Protein AF-I0YYK6-F1 (afdb_monomer_lite)

Organism: Coccomyxa subellipsoidea (strain C-169) (NCBI:txid574566)

Foldseek 3Di:
DFAEDDDDDPDDPDDDDDDDDDDDDDDDDDDDDDDDDDDDDDDDDDDDDDDDDDDDDDDDPDDDDDDPPCPPPPDDDDDDAFAWPQVVVCVVPPDNDGPPDPPTAHDPRRLVSYAHALLQQDQFPDLSSFDQFLVVVCVVCVSCVVNSPPQHRRSDPCPPFRHNVVSGDDDGHDVVVNLVSLVVVVVVVVPDPDPDYHYDHAQRSVCSNQVGDGDDVPDDDDDDD

Secondary structure (DSSP, 8-state):
-EE----------------------------------------------------------PPPPPP------------PPPPBHHHHHHHHSSS------SSPPBPHHHHHT----GGG-----SGGGPPPPHHHHHHHTGGGTTTTTTS-SS-S--SSS-BTTTTB---PPPHHHHHHHHHHHHHHHHT-S-S-EE----HHHHHHHTTSPPPPTT-------

Sequence (225 aa):
MGGAFCVAEDDFKISYSQSYTRNETQPEQQERSPSKDDPSEMFFPEESRSGADEAGPSRQLQSAPARNSLTPELVLHIIRHGESEFNAATNAGHDFKDPQIFNPKLTSKGRRQVAVRHELTEHLVTTGDIGLPISYLAEKFDQLREAMSGIPERWWFAPECNDSLSQRFNKIEPKRNLQERVASFRRWVQAQQEQVIVAYGHSSMIRELSGGKRLKNCEILTLHL

Radius of gyration: 29.79 Å; chains: 1; bounding box: 71×78×74 Å

InterPro domains:
  IPR029033 Histidine phosphatase superfamily [SSF53254] (75-210)

pLDDT: mean 70.9, std 27.01, range [23.28, 97.38]

Structure (mmCIF, N/CA/C/O backbone):
data_AF-I0YYK6-F1
#
_entry.id   AF-I0YYK6-F1
#
loop_
_atom_site.group_PDB
_atom_site.id
_atom_site.type_symbol
_atom_site.label_atom_id
_atom_site.label_alt_id
_atom_site.label_comp_id
_atom_site.label_asym_id
_atom_site.label_entity_id
_atom_site.label_seq_id
_atom_site.pdbx_PDB_ins_code
_atom_site.Cartn_x
_atom_site.Cartn_y
_atom_site.Cartn_z
_atom_site.occupancy
_atom_site.B_iso_or_equiv
_atom_site.auth_seq_id
_atom_site.auth_comp_id
_atom_site.auth_asym_id
_atom_site.auth_atom_id
_atom_site.pdbx_PDB_model_num
ATOM 1 N N . MET A 1 1 ? -15.544 4.162 6.483 1.00 28.17 1 MET A N 1
ATOM 2 C CA . MET A 1 1 ? -14.451 4.790 5.719 1.00 28.17 1 MET A CA 1
ATOM 3 C C . MET A 1 1 ? -13.251 3.889 5.887 1.00 28.17 1 MET A C 1
ATOM 5 O O . MET A 1 1 ? -12.816 3.708 7.018 1.00 28.17 1 MET A O 1
ATOM 9 N N . GLY A 1 2 ? -12.852 3.209 4.819 1.00 28.48 2 GLY A N 1
ATOM 10 C CA . GLY A 1 2 ? -11.736 2.274 4.838 1.00 28.48 2 GLY A CA 1
ATOM 11 C C . GLY A 1 2 ? -10.455 2.929 4.338 1.00 28.48 2 GLY A C 1
ATOM 12 O O . GLY A 1 2 ? -10.503 3.668 3.355 1.00 28.48 2 GLY A O 1
ATOM 13 N N . GLY A 1 3 ? -9.342 2.703 5.033 1.00 27.03 3 GLY A N 1
ATOM 14 C CA . GLY A 1 3 ? -8.011 3.161 4.631 1.00 27.03 3 GLY A CA 1
ATOM 15 C C . GLY A 1 3 ? -7.134 1.960 4.296 1.00 27.03 3 GLY A C 1
ATOM 16 O O . GLY A 1 3 ? -7.078 1.013 5.077 1.00 27.03 3 GLY A O 1
ATOM 17 N N . ALA A 1 4 ? -6.478 1.975 3.139 1.00 27.67 4 ALA A N 1
ATOM 18 C CA . ALA A 1 4 ? -5.443 1.004 2.782 1.00 27.67 4 ALA A CA 1
ATOM 19 C C . ALA A 1 4 ? -4.077 1.496 3.289 1.00 27.67 4 ALA A C 1
ATOM 21 O O . ALA A 1 4 ? -3.775 2.667 3.147 1.00 27.67 4 ALA A O 1
ATOM 22 N N . PHE A 1 5 ? -3.224 0.652 3.864 1.00 26.80 5 PHE A N 1
ATOM 23 C CA . PHE A 1 5 ? -1.868 1.058 4.263 1.00 26.80 5 PHE A CA 1
ATOM 24 C C . PHE A 1 5 ? -0.851 0.581 3.218 1.00 26.80 5 PHE A C 1
ATOM 26 O O . PHE A 1 5 ? -0.830 -0.603 2.888 1.00 26.80 5 PHE A O 1
ATOM 33 N N . CYS A 1 6 ? 0.016 1.477 2.737 1.00 26.72 6 CYS A N 1
ATOM 34 C CA . CYS A 1 6 ? 1.277 1.116 2.086 1.00 26.72 6 CYS A CA 1
ATOM 35 C C . CYS A 1 6 ? 2.420 1.529 3.015 1.00 26.72 6 CYS A C 1
ATOM 37 O O . CYS A 1 6 ? 2.560 2.703 3.348 1.00 26.72 6 CYS A O 1
ATOM 39 N N . VAL A 1 7 ? 3.209 0.548 3.452 1.00 25.91 7 VAL A N 1
ATOM 40 C CA . VAL A 1 7 ? 4.421 0.758 4.245 1.00 25.91 7 VAL A CA 1
ATOM 41 C C . VAL A 1 7 ? 5.591 0.859 3.272 1.00 25.91 7 VAL A C 1
ATOM 43 O O . VAL A 1 7 ? 5.924 -0.123 2.614 1.00 25.91 7 VAL A O 1
ATOM 46 N N . ALA A 1 8 ? 6.214 2.031 3.198 1.00 24.11 8 ALA A N 1
ATOM 47 C CA . ALA A 1 8 ? 7.592 2.172 2.751 1.00 24.11 8 ALA A CA 1
ATOM 48 C C . ALA A 1 8 ? 8.409 2.503 4.003 1.00 24.11 8 ALA A C 1
ATOM 50 O O . ALA A 1 8 ? 8.079 3.461 4.699 1.00 24.11 8 ALA A O 1
ATOM 51 N N . GLU A 1 9 ? 9.413 1.691 4.326 1.00 37.78 9 GLU A N 1
ATOM 52 C CA . GLU A 1 9 ? 10.391 2.048 5.352 1.00 37.78 9 GLU A CA 1
ATOM 53 C C . GLU A 1 9 ? 11.753 2.304 4.713 1.00 37.78 9 GLU A C 1
ATOM 55 O O . GLU A 1 9 ? 12.267 1.498 3.932 1.00 37.78 9 GLU A O 1
ATOM 60 N N . ASP A 1 10 ? 12.303 3.451 5.100 1.00 33.25 10 ASP A N 1
ATOM 61 C CA . ASP A 1 10 ? 13.686 3.869 4.965 1.00 33.25 10 ASP A CA 1
ATOM 62 C C . ASP A 1 10 ? 14.554 3.047 5.928 1.00 33.25 10 ASP A C 1
ATOM 64 O O . ASP A 1 10 ? 14.540 3.330 7.117 1.00 33.25 10 ASP A O 1
ATOM 68 N N . ASP A 1 11 ? 15.278 2.028 5.448 1.00 31.08 11 ASP A N 1
ATOM 69 C CA . ASP A 1 11 ? 16.541 1.574 6.077 1.00 31.08 11 ASP A CA 1
ATOM 70 C C . ASP A 1 11 ? 17.306 0.509 5.260 1.00 31.08 11 ASP A C 1
ATOM 72 O O . ASP A 1 11 ? 17.981 -0.373 5.793 1.00 31.08 11 ASP A O 1
ATOM 76 N N . PHE A 1 12 ? 17.286 0.603 3.927 1.00 29.03 12 PHE A N 1
ATOM 77 C CA . PHE A 1 12 ? 18.242 -0.132 3.092 1.00 29.03 12 PHE A CA 1
ATOM 78 C C . PHE A 1 12 ? 19.265 0.830 2.487 1.00 29.03 12 PHE A C 1
ATOM 80 O O . PHE A 1 12 ? 19.039 1.461 1.455 1.00 29.03 12 PHE A O 1
ATOM 87 N N . LYS A 1 13 ? 20.437 0.923 3.130 1.00 23.28 13 LYS A N 1
ATOM 88 C CA . LYS A 1 13 ? 21.632 1.522 2.524 1.00 23.28 13 LYS A CA 1
ATOM 89 C C . LYS A 1 13 ? 22.064 0.655 1.341 1.00 23.28 13 LYS A C 1
ATOM 91 O O . LYS A 1 13 ? 22.754 -0.345 1.517 1.00 23.28 13 LYS A O 1
ATOM 96 N N . ILE A 1 14 ? 21.661 1.040 0.135 1.00 26.27 14 ILE A N 1
ATOM 97 C CA . ILE A 1 14 ? 22.205 0.477 -1.101 1.00 26.27 14 ILE A CA 1
ATOM 98 C C . ILE A 1 14 ? 23.561 1.150 -1.337 1.00 26.27 14 ILE A C 1
ATOM 100 O O . ILE A 1 14 ? 23.631 2.328 -1.685 1.00 26.27 14 ILE A O 1
ATOM 104 N N . SER A 1 15 ? 24.654 0.418 -1.119 1.00 24.64 15 SER A N 1
ATOM 105 C CA . SER A 1 15 ? 25.987 0.853 -1.536 1.00 24.64 15 SER A CA 1
ATOM 106 C C . SER A 1 15 ? 26.136 0.665 -3.041 1.00 24.64 15 SER A C 1
ATOM 108 O O . SER A 1 15 ? 26.000 -0.442 -3.557 1.00 24.64 15 SER A O 1
ATOM 110 N N . TYR A 1 16 ? 26.422 1.762 -3.732 1.00 24.48 16 TYR A N 1
ATOM 111 C CA . TYR A 1 16 ? 26.643 1.807 -5.168 1.00 24.48 16 TYR A CA 1
ATOM 112 C C . TYR A 1 16 ? 28.077 1.377 -5.501 1.00 24.48 16 TYR A C 1
ATOM 114 O O . TYR A 1 16 ? 29.024 2.029 -5.064 1.00 24.48 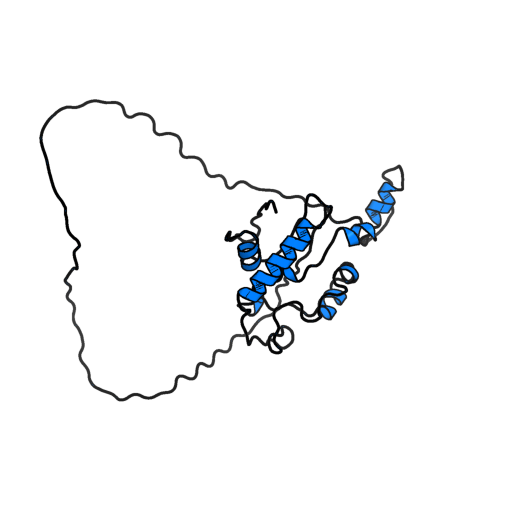16 TYR A O 1
ATOM 122 N N . SER A 1 17 ? 28.260 0.328 -6.302 1.00 27.55 17 SER A N 1
ATOM 123 C CA . SER A 1 17 ? 29.515 0.092 -7.021 1.00 27.55 17 SER A CA 1
ATOM 124 C C . SER A 1 17 ? 29.217 0.002 -8.516 1.00 27.55 17 SER A C 1
ATOM 126 O O . SER A 1 17 ? 28.797 -1.021 -9.047 1.00 27.55 17 SER A O 1
ATOM 128 N N . GLN A 1 18 ? 29.403 1.119 -9.217 1.00 27.98 18 GLN A N 1
ATOM 129 C CA . GLN A 1 18 ? 29.505 1.101 -10.670 1.00 27.98 18 GLN A CA 1
ATOM 130 C C . GLN A 1 18 ? 30.923 0.662 -11.047 1.00 27.98 18 GLN A C 1
ATOM 132 O O . GLN A 1 18 ? 31.877 1.406 -10.835 1.00 27.98 18 GLN A O 1
ATOM 137 N N . SER A 1 19 ? 31.069 -0.513 -11.652 1.00 26.86 19 SER A N 1
ATOM 138 C CA . SER A 1 19 ? 32.211 -0.824 -12.513 1.00 26.86 19 SER A CA 1
ATOM 139 C C . SER A 1 19 ? 31.730 -0.808 -13.961 1.00 26.86 19 SER A C 1
ATOM 141 O O . SER A 1 19 ? 31.243 -1.798 -14.499 1.00 26.86 19 SER A O 1
ATOM 143 N N . TYR A 1 20 ? 31.835 0.359 -14.595 1.00 24.77 20 TYR A N 1
ATOM 144 C CA . TYR A 1 20 ? 31.674 0.483 -16.038 1.00 24.77 20 TYR A CA 1
ATOM 145 C C . TYR A 1 20 ? 33.022 0.144 -16.684 1.00 24.77 20 TYR A C 1
ATOM 147 O O . TYR A 1 20 ? 33.955 0.946 -16.644 1.00 24.77 20 TYR A O 1
ATOM 155 N N . THR A 1 21 ? 33.164 -1.058 -17.241 1.00 29.14 21 THR A N 1
ATOM 156 C CA . THR A 1 21 ? 34.338 -1.413 -18.045 1.00 29.14 21 THR A CA 1
ATOM 157 C C . THR A 1 21 ? 34.229 -0.732 -19.406 1.00 29.14 21 THR A C 1
ATOM 159 O O . THR A 1 21 ? 33.477 -1.138 -20.290 1.00 29.14 21 THR A O 1
ATOM 162 N N . ARG A 1 22 ? 34.978 0.362 -19.566 1.00 27.25 22 ARG A N 1
ATOM 163 C CA . ARG A 1 22 ? 35.197 1.026 -20.851 1.00 27.25 22 ARG A CA 1
ATOM 164 C C . ARG A 1 22 ? 36.259 0.228 -21.607 1.00 27.25 22 ARG A C 1
ATOM 166 O O . ARG A 1 22 ? 37.421 0.256 -21.221 1.00 27.25 22 ARG A O 1
ATOM 173 N N . ASN A 1 23 ? 35.859 -0.489 -22.655 1.00 29.17 23 ASN A N 1
ATOM 174 C CA . ASN A 1 23 ? 36.813 -1.092 -23.584 1.00 29.17 23 ASN A CA 1
ATOM 175 C C . ASN A 1 23 ? 37.594 0.019 -24.296 1.00 29.17 23 ASN A C 1
ATOM 177 O O . ASN A 1 23 ? 37.011 0.893 -24.943 1.00 29.17 23 ASN A O 1
ATOM 181 N N . GLU A 1 24 ? 38.912 -0.025 -24.137 1.00 30.70 24 GLU A N 1
ATOM 182 C CA . GLU A 1 24 ? 39.884 0.770 -24.872 1.00 30.70 24 GLU A CA 1
ATOM 183 C C . GLU A 1 24 ? 39.970 0.286 -26.321 1.00 30.70 24 GLU A C 1
ATOM 185 O O . GLU A 1 24 ? 40.096 -0.906 -26.596 1.00 30.70 24 GLU A O 1
ATOM 190 N N . THR A 1 25 ? 39.921 1.222 -27.263 1.00 30.05 25 THR A N 1
ATOM 191 C CA . THR A 1 25 ? 40.640 1.135 -28.541 1.00 30.05 25 THR A CA 1
ATOM 192 C C . THR A 1 25 ? 40.687 2.542 -29.138 1.00 30.05 25 THR A C 1
ATOM 194 O O . THR A 1 25 ? 39.699 3.045 -29.666 1.00 30.05 25 THR A O 1
ATOM 197 N N . GLN A 1 26 ? 41.833 3.210 -28.984 1.00 28.44 26 GLN A N 1
ATOM 198 C CA . GLN A 1 26 ? 42.243 4.322 -29.848 1.00 28.44 26 GLN A CA 1
ATOM 199 C C . GLN A 1 26 ? 42.854 3.755 -31.143 1.00 28.44 26 GLN A C 1
ATOM 201 O O . GLN A 1 26 ? 43.297 2.604 -31.166 1.00 28.44 26 GLN A O 1
ATOM 206 N N . PRO A 1 27 ? 42.929 4.573 -32.202 1.00 31.94 27 PRO A N 1
ATOM 207 C CA . PRO A 1 27 ? 44.245 5.130 -32.493 1.00 31.94 27 PRO A CA 1
ATOM 208 C C . PRO A 1 27 ? 44.249 6.658 -32.607 1.00 31.94 27 PRO A C 1
ATOM 210 O O . PRO A 1 27 ? 43.252 7.298 -32.937 1.00 31.94 27 PRO A O 1
ATOM 213 N N . GLU A 1 28 ? 45.419 7.202 -32.282 1.00 29.80 28 GLU A N 1
ATOM 214 C CA . GLU A 1 28 ? 45.849 8.591 -32.410 1.00 29.80 28 GLU A CA 1
ATOM 215 C C . GLU A 1 28 ? 45.602 9.164 -33.811 1.00 29.80 28 GLU A C 1
ATOM 217 O O . GLU A 1 28 ? 45.831 8.477 -34.805 1.00 29.80 28 GLU A O 1
ATOM 222 N N . GLN A 1 29 ? 45.271 10.459 -33.884 1.00 29.20 29 GLN A N 1
ATOM 223 C CA . GLN A 1 29 ? 46.048 11.413 -34.683 1.00 29.20 29 GLN A CA 1
ATOM 224 C C . GLN A 1 29 ? 45.689 12.878 -34.361 1.00 29.20 29 GLN A C 1
ATOM 226 O O . GLN A 1 29 ? 44.599 13.361 -34.640 1.00 29.20 29 GLN A O 1
ATOM 231 N N . GLN A 1 30 ? 46.698 13.545 -33.796 1.00 28.89 30 GLN A N 1
ATOM 232 C CA . GLN A 1 30 ? 47.253 14.840 -34.199 1.00 28.89 30 GLN A CA 1
ATOM 233 C C . GLN A 1 30 ? 46.521 16.163 -33.877 1.00 28.89 30 GLN A C 1
ATOM 235 O O . GLN A 1 30 ? 45.451 16.500 -34.370 1.00 28.89 30 GLN A O 1
ATOM 240 N N . GLU A 1 31 ? 47.244 16.927 -33.059 1.00 30.73 31 GLU A N 1
ATOM 241 C CA . GLU A 1 31 ? 47.115 18.309 -32.599 1.00 30.73 31 GLU A CA 1
ATOM 242 C C . GLU A 1 31 ? 46.545 19.333 -33.600 1.00 30.73 31 GLU A C 1
ATOM 244 O O . GLU A 1 31 ? 47.010 19.435 -34.735 1.00 30.73 31 GLU A O 1
ATOM 249 N N . ARG A 1 32 ? 45.653 20.206 -33.103 1.00 27.23 32 ARG A N 1
ATOM 250 C CA . ARG A 1 32 ? 45.626 21.656 -33.392 1.00 27.23 32 ARG A CA 1
ATOM 251 C C . ARG A 1 32 ? 44.667 22.383 -32.439 1.00 27.23 32 ARG A C 1
ATOM 253 O O . ARG A 1 32 ? 43.491 22.052 -32.344 1.00 27.23 32 ARG A O 1
ATOM 260 N N . SER A 1 33 ? 45.195 23.379 -31.734 1.00 34.22 33 SER A N 1
ATOM 261 C CA . SER A 1 33 ? 44.480 24.313 -30.855 1.00 34.22 33 SER A CA 1
ATOM 262 C C . SER A 1 33 ? 43.478 25.187 -31.628 1.00 34.22 33 SER A C 1
ATOM 264 O O . SER A 1 33 ? 43.802 25.572 -32.752 1.00 34.22 33 SER A O 1
ATOM 266 N N . PRO A 1 34 ? 42.355 25.634 -31.028 1.00 30.33 34 PRO A N 1
ATOM 267 C CA . PRO A 1 34 ? 41.604 26.760 -31.571 1.00 30.33 34 PRO A CA 1
ATOM 268 C C . PRO A 1 34 ? 41.636 27.986 -30.648 1.00 30.33 34 PRO A C 1
ATOM 270 O O . PRO A 1 34 ? 41.286 27.930 -29.467 1.00 30.33 34 PRO A O 1
ATOM 273 N N . SER A 1 35 ? 42.055 29.110 -31.231 1.00 28.02 35 SER A N 1
ATOM 274 C CA . SER A 1 35 ? 41.762 30.459 -30.755 1.00 28.02 35 SER A CA 1
ATOM 275 C C . SER A 1 35 ? 40.335 30.869 -31.135 1.00 28.02 35 SER A C 1
ATOM 277 O O . SER A 1 35 ? 39.734 30.307 -32.046 1.00 28.02 35 SER A O 1
ATOM 279 N N . LYS A 1 36 ? 39.838 31.867 -30.402 1.00 31.36 36 LYS A N 1
ATOM 280 C CA . LYS A 1 36 ? 38.545 32.556 -30.513 1.00 31.36 36 LYS A CA 1
ATOM 281 C C . LYS A 1 36 ? 38.223 33.009 -31.944 1.00 31.36 36 LYS A C 1
ATOM 283 O O . LYS A 1 36 ? 39.135 33.469 -32.619 1.00 31.36 36 LYS A O 1
ATOM 288 N N . ASP A 1 37 ? 36.954 32.877 -32.344 1.00 28.17 37 ASP A N 1
ATOM 289 C CA . ASP A 1 37 ? 36.082 33.941 -32.883 1.00 28.17 37 ASP A CA 1
ATOM 290 C C . ASP A 1 37 ? 34.749 33.341 -33.410 1.00 28.17 37 ASP A C 1
ATOM 292 O O . ASP A 1 37 ? 34.734 32.327 -34.104 1.00 28.17 37 ASP A O 1
ATOM 296 N N . ASP A 1 38 ? 33.635 33.960 -33.006 1.00 30.50 38 ASP A N 1
ATOM 297 C CA . ASP A 1 38 ? 32.250 33.859 -33.533 1.00 30.50 38 ASP A CA 1
ATOM 298 C C . ASP A 1 38 ? 32.205 34.506 -34.948 1.00 30.50 38 ASP A C 1
ATOM 300 O O . ASP A 1 38 ? 33.012 35.427 -35.131 1.00 30.50 38 ASP A O 1
ATOM 304 N N . PRO A 1 39 ? 31.360 34.139 -35.961 1.00 39.22 39 PRO A N 1
ATOM 305 C CA . PRO A 1 39 ? 29.881 34.231 -35.923 1.00 39.22 39 PRO A CA 1
ATOM 306 C C . PRO A 1 39 ? 29.077 33.304 -36.892 1.00 39.22 39 PRO A C 1
ATOM 308 O O . PRO A 1 39 ? 29.635 32.482 -37.618 1.00 39.22 39 PRO A O 1
ATOM 311 N N . SER A 1 40 ? 27.753 33.545 -36.956 1.00 27.50 40 SER A N 1
ATOM 312 C CA . SER A 1 40 ? 26.689 33.110 -37.908 1.00 27.50 40 SER A CA 1
ATOM 313 C C . SER A 1 40 ? 25.725 32.035 -37.373 1.00 27.50 40 SER A C 1
ATOM 315 O O . SER A 1 40 ? 26.056 30.863 -37.244 1.00 27.50 40 SER A O 1
ATOM 317 N N . GLU A 1 41 ? 24.571 32.419 -36.815 1.00 31.19 41 GLU A N 1
ATOM 318 C CA . GLU A 1 41 ? 23.318 32.864 -37.470 1.00 31.19 41 GLU A CA 1
ATOM 319 C C . GLU A 1 41 ? 22.690 31.836 -38.428 1.00 31.19 41 GLU A C 1
ATOM 321 O O . GLU A 1 41 ? 23.164 31.620 -39.540 1.00 31.19 41 GLU A O 1
ATOM 326 N N . MET A 1 42 ? 21.529 31.294 -38.033 1.00 27.28 42 MET A N 1
ATOM 327 C CA . MET A 1 42 ? 20.483 30.921 -38.983 1.00 27.28 42 MET A CA 1
ATOM 328 C C . MET A 1 42 ? 19.131 31.508 -38.567 1.00 27.28 42 MET A C 1
ATOM 330 O O . MET A 1 42 ? 18.609 31.288 -37.476 1.00 27.28 42 MET A O 1
ATOM 334 N N . PHE A 1 43 ? 18.647 32.289 -39.519 1.00 26.28 43 PHE A N 1
ATOM 335 C CA . PHE A 1 43 ? 17.496 33.167 -39.615 1.00 26.28 43 PHE A CA 1
ATOM 336 C C . PHE A 1 43 ? 16.223 32.373 -39.970 1.00 26.28 43 PHE A C 1
ATOM 338 O O . PHE A 1 43 ? 16.301 31.400 -40.719 1.00 26.28 43 PHE A O 1
ATOM 345 N N . PHE A 1 44 ? 15.046 32.829 -39.530 1.00 28.25 44 PHE A N 1
ATOM 346 C CA . PHE A 1 44 ? 13.756 32.524 -40.173 1.00 28.25 44 PHE A CA 1
ATOM 347 C C . PHE A 1 44 ? 12.957 33.836 -40.331 1.00 28.25 44 PHE A C 1
ATOM 349 O O . PHE A 1 44 ? 13.053 34.691 -39.450 1.00 28.25 44 PHE A O 1
ATOM 356 N N . PRO A 1 45 ? 12.240 34.040 -41.455 1.00 34.00 45 PRO A N 1
ATOM 357 C CA . PRO A 1 45 ? 12.048 35.366 -42.046 1.00 34.00 45 PRO A CA 1
ATOM 358 C C . PRO A 1 45 ? 10.797 36.132 -41.586 1.00 34.00 45 PRO A C 1
ATOM 360 O O . PRO A 1 45 ? 9.816 35.554 -41.121 1.00 34.00 45 PRO A O 1
ATOM 363 N N . GLU A 1 46 ? 10.874 37.451 -41.795 1.00 31.45 46 GLU A N 1
ATOM 364 C CA . GLU A 1 46 ? 9.824 38.467 -41.668 1.00 31.45 46 GLU A CA 1
ATOM 365 C C . GLU A 1 46 ? 8.649 38.279 -42.642 1.00 31.45 46 GLU A C 1
ATOM 367 O O . GLU A 1 46 ? 8.839 37.901 -43.796 1.00 31.45 46 GLU A O 1
ATOM 372 N N . GLU A 1 47 ? 7.470 38.750 -42.225 1.00 31.48 47 GLU A N 1
ATOM 373 C CA . GLU A 1 47 ? 6.570 39.493 -43.110 1.00 31.48 47 GLU A CA 1
ATOM 374 C C . GLU A 1 47 ? 6.054 40.769 -42.422 1.00 31.48 47 GLU A C 1
ATOM 376 O O . GLU A 1 47 ? 6.055 40.921 -41.204 1.00 31.48 47 GLU A O 1
ATOM 381 N N . SER A 1 48 ? 5.675 41.714 -43.272 1.00 31.05 48 SER A N 1
ATOM 382 C CA . SER A 1 48 ? 5.927 43.152 -43.174 1.00 31.05 48 SER A CA 1
ATOM 383 C C . SER A 1 48 ? 4.665 44.033 -43.121 1.00 31.05 48 SER A C 1
ATOM 385 O O . SER A 1 48 ? 3.591 43.571 -43.497 1.00 31.05 48 SER A O 1
ATOM 387 N N . ARG A 1 49 ? 4.892 45.347 -42.894 1.00 30.33 49 ARG A N 1
ATOM 388 C CA . ARG A 1 49 ? 4.041 46.547 -43.174 1.00 30.33 49 ARG A CA 1
ATOM 389 C C . ARG A 1 49 ? 3.060 46.926 -42.051 1.00 30.33 49 ARG A C 1
ATOM 391 O O . ARG A 1 49 ? 2.462 46.059 -41.443 1.00 30.33 49 ARG A O 1
ATOM 398 N N . SER A 1 50 ? 2.810 48.192 -41.711 1.00 31.38 50 SER A N 1
ATOM 399 C CA . SER A 1 50 ? 3.090 49.514 -42.306 1.00 31.38 50 SER A CA 1
ATOM 400 C C . SER A 1 50 ? 2.936 50.591 -41.215 1.00 31.38 50 SER A C 1
ATOM 402 O O . SER A 1 50 ? 2.134 50.406 -40.303 1.00 31.38 50 SER A O 1
ATOM 404 N N . GLY A 1 51 ? 3.676 51.701 -41.307 1.00 29.08 51 GLY A N 1
ATOM 405 C CA . GLY A 1 51 ? 3.646 52.795 -40.324 1.00 29.08 51 GLY A CA 1
ATOM 406 C C . GLY A 1 51 ? 2.536 53.838 -40.501 1.00 29.08 51 GLY A C 1
ATOM 407 O O . GLY A 1 51 ? 1.755 53.747 -41.442 1.00 29.08 51 GLY A O 1
ATOM 408 N N . ALA A 1 52 ? 2.512 54.807 -39.575 1.00 30.02 52 ALA A N 1
ATOM 409 C CA . ALA A 1 52 ? 2.320 56.256 -39.767 1.00 30.02 52 ALA A CA 1
ATOM 410 C C . ALA A 1 52 ? 1.954 56.941 -38.425 1.00 30.02 52 ALA A C 1
ATOM 412 O O . ALA A 1 52 ? 1.039 56.504 -37.735 1.00 30.02 52 ALA A O 1
ATOM 413 N N . ASP A 1 53 ? 2.703 58.003 -38.114 1.00 30.70 53 ASP A N 1
ATOM 414 C CA . ASP A 1 53 ? 2.271 59.333 -37.652 1.00 30.70 53 ASP A CA 1
ATOM 415 C C . ASP A 1 53 ? 1.537 59.597 -36.308 1.00 30.70 53 ASP A C 1
ATOM 417 O O . ASP A 1 53 ? 0.421 59.159 -36.055 1.00 30.70 53 ASP A O 1
ATOM 421 N N . GLU A 1 54 ? 2.182 60.501 -35.545 1.00 34.38 54 GLU A N 1
ATOM 422 C CA . GLU A 1 54 ? 1.653 61.741 -34.925 1.00 34.38 54 GLU A CA 1
ATOM 423 C C . GLU A 1 54 ? 0.797 61.727 -33.622 1.00 34.38 54 GLU A C 1
ATOM 425 O O . GLU A 1 54 ? -0.306 61.201 -33.545 1.00 34.38 54 GLU A O 1
ATOM 430 N N . ALA A 1 55 ? 1.306 62.506 -32.647 1.00 31.28 55 ALA A N 1
ATOM 431 C CA . ALA A 1 55 ? 0.626 63.429 -31.712 1.00 31.28 55 ALA A CA 1
ATOM 432 C C . ALA A 1 55 ? -0.293 62.948 -30.548 1.00 31.28 55 ALA A C 1
ATOM 434 O O . ALA A 1 55 ? -1.354 62.365 -30.735 1.00 31.28 55 ALA A O 1
ATOM 435 N N . GLY A 1 56 ? 0.018 63.443 -29.331 1.00 30.41 56 GLY A N 1
ATOM 436 C CA . GLY A 1 56 ? -0.991 63.923 -28.358 1.00 30.41 56 GLY A CA 1
ATOM 437 C C . GLY A 1 56 ? -1.145 63.169 -27.013 1.00 30.41 56 GLY A C 1
ATOM 438 O O . GLY A 1 56 ? -1.262 61.947 -27.012 1.00 30.41 56 GLY A O 1
ATOM 439 N N . PRO A 1 57 ? -1.207 63.864 -25.847 1.00 51.00 57 PRO A N 1
ATOM 440 C CA . PRO A 1 57 ? -1.281 63.240 -24.521 1.00 51.00 57 PRO A CA 1
ATOM 441 C C . PRO A 1 57 ? -2.713 63.165 -23.953 1.00 51.00 57 PRO A C 1
ATOM 443 O O . PRO A 1 57 ? -3.444 64.152 -23.989 1.00 51.00 57 PRO A O 1
ATOM 446 N N . SER A 1 58 ? -3.083 62.026 -23.348 1.00 37.81 58 SER A N 1
ATOM 447 C CA . SER A 1 58 ? -4.017 61.868 -22.203 1.00 37.81 58 SER A CA 1
ATOM 448 C C . SER A 1 58 ? -4.679 60.490 -22.207 1.00 37.81 58 SER A C 1
ATOM 450 O O . SER A 1 58 ? -5.443 60.198 -23.121 1.00 37.81 58 SER A O 1
ATOM 452 N N . ARG A 1 59 ? -4.510 59.705 -21.130 1.00 35.88 59 ARG A N 1
ATOM 453 C CA . ARG A 1 59 ? -5.614 59.045 -20.393 1.00 35.88 59 ARG A CA 1
ATOM 454 C C . ARG A 1 59 ? -5.099 58.107 -19.296 1.00 35.88 59 ARG A C 1
ATOM 456 O O . ARG A 1 59 ? -4.361 57.172 -19.559 1.00 35.88 59 ARG A O 1
ATOM 463 N N . GLN A 1 60 ? -5.574 58.380 -18.080 1.00 40.78 60 GLN A N 1
ATOM 464 C CA . GLN A 1 60 ? -5.991 57.418 -17.051 1.00 40.78 60 GLN A CA 1
ATOM 465 C C . GLN A 1 60 ? -5.158 56.130 -16.912 1.00 40.78 60 GLN A C 1
ATOM 467 O O . GLN A 1 60 ? -5.458 55.112 -17.532 1.00 40.78 60 GLN A O 1
ATOM 472 N N . LEU A 1 61 ? -4.210 56.134 -15.969 1.00 39.66 61 LEU A N 1
ATOM 473 C CA . LEU A 1 61 ? -3.739 54.905 -15.328 1.00 39.66 61 LEU A CA 1
ATOM 474 C C . LEU A 1 61 ? -4.888 54.330 -14.490 1.00 39.66 61 LEU A C 1
ATOM 476 O O . LEU A 1 61 ? -5.117 54.717 -13.345 1.00 39.66 61 LEU A O 1
ATOM 480 N N . GLN A 1 62 ? -5.649 53.440 -15.119 1.00 40.56 62 GLN A N 1
ATOM 481 C CA . GLN A 1 62 ? -6.576 52.542 -14.450 1.00 40.56 62 GLN A CA 1
ATOM 482 C C . GLN A 1 62 ? -5.782 51.662 -13.479 1.00 40.56 62 GLN A C 1
ATOM 484 O O . GLN A 1 62 ? -4.742 51.099 -13.822 1.00 40.56 62 GLN A O 1
ATOM 489 N N . SER A 1 63 ? -6.278 51.582 -12.249 1.00 46.03 63 SER A N 1
ATOM 490 C CA . SER A 1 63 ? -5.786 50.710 -11.190 1.00 46.03 63 SER A CA 1
ATOM 491 C C . SER A 1 63 ? -5.650 49.268 -11.684 1.00 46.03 63 SER A C 1
ATOM 493 O O . SER A 1 63 ? -6.647 48.644 -12.054 1.00 46.03 63 SER A O 1
ATOM 495 N N . ALA A 1 64 ? -4.431 48.730 -11.655 1.00 42.97 64 ALA A N 1
ATOM 496 C CA . ALA A 1 64 ? -4.192 47.308 -11.867 1.00 42.97 64 ALA A CA 1
ATOM 497 C C . ALA A 1 64 ? -4.911 46.485 -10.776 1.00 42.97 64 ALA A C 1
ATOM 499 O O . ALA A 1 64 ? -4.859 46.869 -9.602 1.00 42.97 64 ALA A O 1
ATOM 500 N N . PRO A 1 65 ? -5.569 45.362 -11.118 1.00 42.56 65 PRO A N 1
ATOM 501 C CA . PRO A 1 65 ? -6.194 44.504 -10.125 1.00 42.56 65 PRO A CA 1
ATOM 502 C C . PRO A 1 65 ? -5.124 43.837 -9.256 1.00 42.56 65 PRO A C 1
ATOM 504 O O . PRO A 1 65 ? -4.047 43.459 -9.726 1.00 42.56 65 PRO A O 1
ATOM 507 N N . ALA A 1 66 ? -5.441 43.729 -7.966 1.00 46.47 66 ALA A N 1
ATOM 508 C CA . ALA A 1 66 ? -4.610 43.120 -6.943 1.00 46.47 66 ALA A CA 1
ATOM 509 C C . ALA A 1 66 ? -4.078 41.754 -7.399 1.00 46.47 66 ALA A C 1
ATOM 511 O O . ALA A 1 66 ? -4.826 40.894 -7.861 1.00 46.47 66 ALA A O 1
ATOM 512 N N . ARG A 1 67 ? -2.765 41.555 -7.246 1.00 47.62 67 ARG A N 1
ATOM 513 C CA . ARG A 1 67 ? -2.131 40.244 -7.393 1.00 47.62 67 ARG A CA 1
ATOM 514 C C . ARG A 1 67 ? -2.828 39.274 -6.440 1.00 47.62 67 ARG A C 1
ATOM 516 O O . ARG A 1 67 ? -2.761 39.466 -5.228 1.00 47.62 67 ARG A O 1
ATOM 523 N N . ASN A 1 68 ? -3.471 38.246 -6.994 1.00 47.44 68 ASN A N 1
ATOM 524 C CA . ASN A 1 68 ? -3.964 37.097 -6.244 1.00 47.44 68 ASN A CA 1
ATOM 525 C C . ASN A 1 68 ? -2.818 36.547 -5.386 1.00 47.44 68 ASN A C 1
ATOM 527 O O . ASN A 1 68 ? -1.853 35.982 -5.902 1.00 47.44 68 ASN A O 1
ATOM 531 N N . SER A 1 69 ? -2.914 36.768 -4.078 1.00 51.62 69 SER A N 1
ATOM 532 C CA . SER A 1 69 ? -2.025 36.175 -3.089 1.00 51.62 69 SER A CA 1
ATOM 533 C C . SER A 1 69 ? -2.284 34.672 -3.080 1.00 51.62 69 SER A C 1
ATOM 535 O O . SER A 1 69 ? -3.280 34.212 -2.528 1.00 51.62 69 SER A O 1
ATOM 537 N N . LEU A 1 70 ? -1.414 33.910 -3.742 1.00 59.66 70 LEU A N 1
ATOM 538 C CA . LEU A 1 70 ? -1.375 32.452 -3.669 1.00 59.66 70 LEU A CA 1
ATOM 539 C C . LEU A 1 70 ? -0.831 32.053 -2.294 1.00 59.66 70 LEU A C 1
ATOM 541 O O . LEU A 1 70 ? 0.330 31.670 -2.158 1.00 59.66 70 LEU A O 1
ATOM 545 N N . THR A 1 71 ? -1.649 32.169 -1.252 1.00 54.78 71 THR A N 1
ATOM 546 C CA . THR A 1 71 ? -1.382 31.405 -0.034 1.00 54.78 71 THR A CA 1
ATOM 547 C C . THR A 1 71 ? -1.579 29.931 -0.384 1.00 54.78 71 THR A C 1
ATOM 549 O O . THR A 1 71 ? -2.640 29.604 -0.922 1.00 54.78 71 THR A O 1
ATOM 552 N N . PRO A 1 72 ? -0.602 29.038 -0.142 1.00 57.34 72 PRO A N 1
ATOM 553 C CA . PRO A 1 72 ? -0.824 27.616 -0.352 1.00 57.34 72 PRO A CA 1
ATOM 554 C C . PRO A 1 72 ? -2.008 27.188 0.518 1.00 57.34 72 PRO A C 1
ATOM 556 O O . PRO A 1 72 ? -2.001 27.422 1.727 1.00 57.34 72 PRO A O 1
ATOM 559 N N . GLU A 1 73 ? -3.043 26.622 -0.103 1.00 68.06 73 GLU A N 1
ATOM 560 C CA . GLU A 1 73 ? -4.174 26.056 0.626 1.00 68.06 73 GLU A CA 1
ATOM 561 C C . GLU A 1 73 ? -3.640 24.937 1.526 1.00 68.06 73 GLU A C 1
ATOM 563 O O . GLU A 1 73 ? -3.187 23.893 1.053 1.00 68.06 73 GLU A O 1
ATOM 568 N N . LEU A 1 74 ? -3.629 25.172 2.839 1.00 65.69 74 LEU A N 1
ATOM 569 C CA . LEU A 1 74 ? -3.379 24.121 3.814 1.00 65.69 74 LEU A CA 1
ATOM 570 C C . LEU A 1 74 ? -4.595 23.197 3.802 1.00 65.69 74 LEU A C 1
ATOM 572 O O . LEU A 1 74 ? -5.653 23.557 4.315 1.00 65.69 74 LEU A O 1
ATOM 576 N N . VAL A 1 75 ? -4.443 22.007 3.228 1.00 70.44 75 VAL A N 1
ATOM 577 C CA . VAL A 1 75 ? -5.518 21.014 3.195 1.00 70.44 75 VAL A CA 1
ATOM 578 C C . VAL A 1 75 ? -5.275 19.962 4.277 1.00 70.44 75 VAL A C 1
ATOM 580 O O . VAL A 1 75 ? -4.307 19.205 4.219 1.00 70.44 75 VAL A O 1
ATOM 583 N N . LEU A 1 76 ? -6.154 19.917 5.284 1.00 68.56 76 LEU A N 1
ATOM 584 C CA . LEU A 1 76 ? -6.125 18.935 6.370 1.00 68.56 76 LEU A CA 1
ATOM 585 C C . LEU A 1 76 ? -7.137 17.817 6.094 1.00 68.56 76 LEU A C 1
ATOM 587 O O . LEU A 1 76 ? -8.345 18.032 6.171 1.00 68.56 76 LEU A O 1
ATOM 591 N N . HIS A 1 77 ? -6.645 16.607 5.832 1.00 73.75 77 HIS A N 1
ATOM 592 C CA . HIS A 1 77 ? -7.479 15.409 5.733 1.00 73.75 77 HIS A CA 1
ATOM 593 C C . HIS A 1 77 ? -7.340 14.577 7.008 1.00 73.75 77 HIS A C 1
ATOM 595 O O . HIS A 1 77 ? -6.266 14.059 7.306 1.00 73.75 77 HIS A O 1
ATOM 601 N N . ILE A 1 78 ? -8.431 14.447 7.766 1.00 71.88 78 ILE A N 1
ATOM 602 C CA . ILE A 1 78 ? -8.476 13.655 9.000 1.00 71.88 78 ILE A CA 1
ATOM 603 C C . ILE A 1 78 ? -9.199 12.346 8.702 1.00 71.88 78 ILE A C 1
ATOM 605 O O . ILE A 1 78 ? -10.388 12.344 8.384 1.00 71.88 78 ILE A O 1
ATOM 609 N N . ILE A 1 79 ? -8.488 11.229 8.824 1.00 77.44 79 ILE A N 1
ATOM 610 C CA . ILE A 1 79 ? -9.043 9.890 8.616 1.00 77.44 79 ILE A CA 1
ATOM 611 C C . ILE A 1 79 ? -8.993 9.147 9.946 1.00 77.44 79 ILE A C 1
ATOM 613 O O . ILE A 1 79 ? -7.934 9.010 10.557 1.00 77.44 79 ILE A O 1
ATOM 617 N N . ARG A 1 80 ? -10.148 8.658 10.401 1.00 79.19 80 ARG A N 1
ATOM 618 C CA . ARG A 1 80 ? -10.223 7.781 11.573 1.00 79.19 80 ARG A CA 1
ATOM 619 C C . ARG A 1 80 ? -9.839 6.359 11.165 1.00 79.19 80 ARG A C 1
ATOM 621 O O . ARG A 1 80 ? -10.267 5.883 10.117 1.00 79.19 80 ARG A O 1
ATOM 628 N N . HIS A 1 81 ? -9.067 5.684 12.010 1.00 81.38 81 HIS A N 1
ATOM 629 C CA . HIS A 1 81 ? -8.746 4.267 11.841 1.00 81.38 81 HIS A CA 1
ATOM 630 C C . HIS A 1 81 ? -10.012 3.382 11.851 1.00 81.38 81 HIS A C 1
ATOM 632 O O . HIS A 1 81 ? -11.088 3.810 12.282 1.00 81.38 81 HIS A O 1
ATOM 638 N N . GLY A 1 82 ? -9.871 2.129 11.403 1.00 81.44 82 GLY A N 1
ATOM 639 C CA . GLY A 1 82 ? -10.946 1.135 11.455 1.00 81.44 82 GLY A CA 1
ATOM 640 C C . GLY A 1 82 ? -11.409 0.815 12.883 1.00 81.44 82 GLY A C 1
ATOM 641 O O . GLY A 1 82 ? -10.747 1.152 13.864 1.00 81.44 82 GLY A O 1
ATOM 642 N N . GLU A 1 83 ? -12.559 0.162 13.023 1.00 90.00 83 GLU A N 1
ATOM 643 C CA . GLU A 1 83 ? -13.100 -0.231 14.332 1.00 90.00 83 GLU A CA 1
ATOM 644 C C . GLU A 1 83 ? -12.089 -1.068 15.145 1.00 90.00 83 GLU A C 1
ATOM 646 O O . GLU A 1 83 ? -11.485 -2.006 14.631 1.00 90.00 83 GLU A O 1
ATOM 651 N N . SER A 1 84 ? -11.902 -0.734 16.420 1.00 91.00 84 SER A N 1
ATOM 652 C CA . SER A 1 84 ? -10.959 -1.385 17.331 1.00 91.00 84 SER A CA 1
ATOM 653 C C . SER A 1 84 ? -11.694 -1.956 18.536 1.00 91.00 84 SER A C 1
ATOM 655 O O . SER A 1 84 ? -12.820 -1.558 18.829 1.00 91.00 84 SER A O 1
ATOM 657 N N . GLU A 1 85 ? -11.067 -2.882 19.253 1.00 90.19 85 GLU A N 1
ATOM 658 C CA . GLU A 1 85 ? -11.644 -3.495 20.457 1.00 90.19 85 GLU A CA 1
ATOM 659 C C . GLU A 1 85 ? -12.101 -2.438 21.471 1.00 90.19 85 GLU A C 1
ATOM 661 O O . GLU A 1 85 ? -13.193 -2.545 22.022 1.00 90.19 85 GLU A O 1
ATOM 666 N N . PHE A 1 86 ? -11.318 -1.365 21.633 1.00 89.50 86 PHE A N 1
ATOM 667 C CA . PHE A 1 86 ? -11.665 -0.235 22.492 1.00 89.50 86 PHE A CA 1
ATOM 668 C C . PHE A 1 86 ? -12.958 0.442 22.049 1.00 89.50 86 PHE A C 1
ATOM 670 O O . PHE A 1 86 ? -13.891 0.550 22.835 1.00 89.50 86 PHE A O 1
ATOM 677 N N . ASN A 1 87 ? -13.045 0.893 20.792 1.00 88.12 87 ASN A N 1
ATOM 678 C CA . ASN A 1 87 ? -14.226 1.644 20.367 1.00 88.12 87 ASN A CA 1
ATOM 679 C C . ASN A 1 87 ? -15.476 0.757 20.254 1.00 88.12 87 ASN A C 1
ATOM 681 O O . ASN A 1 87 ? -16.575 1.247 20.499 1.00 88.12 87 ASN A O 1
ATOM 685 N N . ALA A 1 88 ? -15.325 -0.540 19.976 1.00 87.31 88 ALA A N 1
ATOM 686 C CA . ALA A 1 88 ? -16.421 -1.496 20.060 1.00 87.31 88 ALA A CA 1
ATOM 687 C C . ALA A 1 88 ? -16.918 -1.661 21.506 1.00 87.31 88 ALA A C 1
ATOM 689 O O . ALA A 1 88 ? -18.125 -1.612 21.737 1.00 87.31 88 ALA A O 1
ATOM 690 N N . ALA A 1 89 ? -16.007 -1.785 22.478 1.00 84.38 89 ALA A N 1
ATOM 691 C CA . ALA A 1 89 ? -16.349 -1.889 23.897 1.00 84.38 89 ALA A CA 1
ATOM 692 C C . ALA A 1 89 ? -16.993 -0.602 24.439 1.00 84.38 89 ALA A C 1
ATOM 694 O O . ALA A 1 89 ? -18.035 -0.667 25.089 1.00 84.38 89 ALA A O 1
ATOM 695 N N . THR A 1 90 ? -16.433 0.570 24.120 1.00 85.62 90 THR A N 1
ATOM 696 C CA . THR A 1 90 ? -17.006 1.869 24.509 1.00 85.62 90 THR A CA 1
ATOM 697 C C . THR A 1 90 ? -18.387 2.091 23.900 1.00 85.62 90 THR A C 1
ATOM 699 O O . THR A 1 90 ? -19.245 2.637 24.570 1.00 85.62 90 THR A O 1
ATOM 702 N N . ASN A 1 91 ? -18.638 1.658 22.661 1.00 83.81 91 ASN A N 1
ATOM 703 C CA . ASN A 1 91 ? -19.966 1.793 22.050 1.00 83.81 91 ASN A CA 1
ATOM 704 C C . ASN A 1 91 ? -21.002 0.811 22.628 1.00 83.81 91 ASN A C 1
ATOM 706 O O . ASN A 1 91 ? -22.200 1.052 22.497 1.00 83.81 91 ASN A O 1
ATOM 710 N N . ALA A 1 92 ? -20.560 -0.310 23.210 1.00 78.12 92 ALA A N 1
ATOM 711 C CA . ALA A 1 92 ? -21.437 -1.295 23.843 1.00 78.12 92 ALA A CA 1
ATOM 712 C C . ALA A 1 92 ? -21.855 -0.882 25.264 1.00 78.12 92 ALA A C 1
ATOM 714 O O . ALA A 1 92 ? -22.956 -1.210 25.704 1.00 78.12 92 ALA A O 1
ATOM 715 N N . GLY A 1 93 ? -20.990 -0.161 25.982 1.00 68.62 93 GLY A N 1
ATOM 716 C CA . GLY A 1 93 ? -21.356 0.509 27.225 1.00 68.62 93 GLY A CA 1
ATOM 717 C C . GLY A 1 93 ? -22.110 1.795 26.906 1.00 68.62 93 GLY A C 1
ATOM 718 O O . GLY A 1 93 ? -21.588 2.667 26.231 1.00 68.62 93 GLY A O 1
ATOM 719 N N . HIS A 1 94 ? -23.335 1.959 27.395 1.00 57.47 94 HIS A N 1
ATOM 720 C CA . HIS A 1 94 ? -24.114 3.187 27.173 1.00 57.47 94 HIS A CA 1
ATOM 721 C C . HIS A 1 94 ? -23.509 4.455 27.828 1.00 57.47 94 HIS A C 1
ATOM 723 O O . HIS A 1 94 ? -24.069 5.536 27.665 1.00 57.47 94 HIS A O 1
ATOM 729 N N . ASP A 1 95 ? -22.361 4.333 28.507 1.00 66.19 95 ASP A N 1
ATOM 730 C CA . ASP A 1 95 ? -21.639 5.392 29.214 1.00 66.19 95 ASP A CA 1
ATOM 731 C C . ASP A 1 95 ? -20.171 5.474 28.755 1.00 66.19 95 ASP A C 1
ATOM 733 O O . ASP A 1 95 ? -19.541 4.464 28.438 1.00 66.19 95 ASP A O 1
ATOM 737 N N . PHE A 1 96 ? -19.580 6.675 28.807 1.00 75.81 96 PHE A N 1
ATOM 738 C CA . PHE A 1 96 ? -18.166 6.940 28.483 1.00 75.81 96 PHE A CA 1
ATOM 739 C C . PHE A 1 96 ? -17.215 6.478 29.606 1.00 75.81 96 PHE A C 1
ATOM 741 O O . PHE A 1 96 ? -16.386 7.235 30.111 1.00 75.81 96 PHE A O 1
ATOM 748 N N . LYS A 1 97 ? -17.366 5.234 30.063 1.00 82.38 97 LYS A N 1
ATOM 749 C CA . LYS A 1 97 ? -16.451 4.617 31.024 1.00 82.38 97 LYS A CA 1
ATOM 750 C C . LYS A 1 97 ? -15.320 3.934 30.259 1.00 82.38 97 LYS A C 1
ATOM 752 O O . LYS A 1 97 ? -15.576 3.170 29.332 1.00 82.38 97 LYS A O 1
ATOM 757 N N . ASP A 1 98 ? -14.078 4.216 30.645 1.00 86.62 98 ASP A N 1
ATOM 758 C CA . ASP A 1 98 ? -12.893 3.624 30.020 1.00 86.62 98 ASP A CA 1
ATOM 759 C C . ASP A 1 98 ? -12.926 2.083 30.145 1.00 86.62 98 ASP A C 1
ATOM 761 O O . ASP A 1 98 ? -12.985 1.576 31.272 1.00 86.62 98 ASP A O 1
ATOM 765 N N . PRO A 1 99 ? -12.901 1.328 29.026 1.00 85.25 99 PRO A N 1
ATOM 766 C CA . PRO A 1 99 ? -12.889 -0.132 29.047 1.00 85.25 99 PRO A CA 1
ATOM 767 C C . PRO A 1 99 ? -11.534 -0.735 29.466 1.00 85.25 99 PRO A C 1
ATOM 769 O O . PRO A 1 99 ? -11.428 -1.956 29.550 1.00 85.25 99 PRO A O 1
ATOM 772 N N . GLN A 1 100 ? -10.506 0.082 29.727 1.00 90.81 100 GLN A N 1
ATOM 773 C CA . GLN A 1 100 ? -9.158 -0.327 30.149 1.00 90.81 100 GLN A CA 1
ATOM 774 C C . GLN A 1 100 ? -8.468 -1.301 29.175 1.00 90.81 100 GLN A C 1
ATOM 776 O O . GLN A 1 100 ? -7.706 -2.181 29.580 1.00 90.81 100 GLN A O 1
ATOM 781 N N . ILE A 1 101 ? -8.718 -1.138 27.870 1.00 86.81 101 ILE A N 1
ATOM 782 C CA . ILE A 1 101 ? -8.100 -1.949 26.811 1.00 86.81 101 ILE A CA 1
ATOM 783 C C . ILE A 1 101 ? -6.836 -1.247 26.309 1.00 86.81 101 ILE A C 1
ATOM 785 O O . ILE A 1 101 ? -6.904 -0.240 25.604 1.00 86.81 101 ILE A O 1
ATOM 789 N N . PHE A 1 102 ? -5.676 -1.808 26.645 1.00 87.31 102 PHE A N 1
ATOM 790 C CA . PHE A 1 102 ? -4.378 -1.332 26.170 1.00 87.31 102 PHE A CA 1
ATOM 791 C C . PHE A 1 102 ? -4.065 -1.890 24.779 1.00 87.31 102 PHE A C 1
ATOM 793 O O . PHE A 1 102 ? -4.269 -3.075 24.531 1.00 87.31 102 PHE A O 1
ATOM 800 N N . ASN A 1 103 ? -3.529 -1.046 23.890 1.00 82.56 103 ASN A N 1
ATOM 801 C CA . ASN A 1 103 ? -3.169 -1.400 22.508 1.00 82.56 103 ASN A CA 1
ATOM 802 C C . ASN A 1 103 ? -4.286 -2.163 21.761 1.00 82.56 103 ASN A C 1
ATOM 804 O O . ASN A 1 103 ? -4.049 -3.269 21.270 1.00 82.56 103 ASN A O 1
ATOM 808 N N . PRO A 1 104 ? -5.505 -1.594 21.685 1.00 86.06 104 PRO A N 1
ATOM 809 C CA . PRO A 1 104 ? -6.663 -2.290 21.138 1.00 86.06 104 PRO A CA 1
ATOM 810 C C . PRO A 1 104 ? -6.432 -2.677 19.679 1.00 86.06 104 PRO A C 1
ATOM 812 O O . PRO A 1 104 ? -6.132 -1.820 18.842 1.00 86.06 104 PRO A O 1
ATOM 815 N N . LYS A 1 105 ? -6.625 -3.957 19.358 1.00 87.88 105 LYS A N 1
ATOM 816 C CA . LYS A 1 105 ? -6.517 -4.440 17.978 1.00 87.88 105 LYS A CA 1
ATOM 817 C C . LYS A 1 105 ? -7.749 -4.038 17.171 1.00 87.88 105 LYS A C 1
ATOM 819 O O . LYS A 1 105 ? -8.791 -3.679 17.725 1.00 87.88 105 LYS A O 1
ATOM 824 N N . LEU A 1 106 ? -7.654 -4.111 15.842 1.00 87.50 106 LEU A N 1
ATOM 825 C CA . LEU A 1 106 ? -8.830 -3.987 14.978 1.00 87.50 106 LEU A CA 1
ATOM 826 C C . LEU A 1 106 ? -9.814 -5.137 15.235 1.00 87.50 106 LEU A C 1
ATOM 828 O O . LEU A 1 106 ? -9.421 -6.308 15.261 1.00 87.50 106 LEU A O 1
ATOM 832 N N . THR A 1 107 ? -11.106 -4.816 15.345 1.00 88.38 107 THR A N 1
ATOM 833 C CA . THR A 1 107 ? -12.169 -5.833 15.388 1.00 88.38 107 THR A CA 1
ATOM 834 C C . THR A 1 107 ? -12.311 -6.513 14.029 1.00 88.38 107 THR A C 1
ATOM 836 O O . THR A 1 107 ? -11.777 -6.046 13.023 1.00 88.38 107 THR A O 1
ATOM 839 N N . SER A 1 108 ? -13.119 -7.571 13.939 1.00 85.69 108 SER A N 1
ATOM 840 C CA . SER A 1 108 ? -13.465 -8.173 12.644 1.00 85.69 108 SER A CA 1
ATOM 841 C C . SER A 1 108 ? -14.084 -7.161 11.670 1.00 85.69 108 SER A C 1
ATOM 843 O O . SER A 1 108 ? -13.888 -7.269 10.464 1.00 85.69 108 SER A O 1
ATOM 845 N N . LYS A 1 109 ? -14.819 -6.156 12.165 1.00 86.00 109 LYS A N 1
ATOM 846 C CA . LYS A 1 109 ? -15.345 -5.070 11.327 1.00 86.00 109 LYS A CA 1
ATOM 847 C C . LYS A 1 109 ? -14.246 -4.086 10.933 1.00 86.00 109 LYS A C 1
ATOM 849 O O . LYS A 1 109 ? -14.196 -3.715 9.767 1.00 86.00 109 LYS A O 1
ATOM 854 N N . GLY A 1 110 ? -13.353 -3.716 11.850 1.00 85.12 110 GLY A N 1
ATOM 855 C CA . GLY A 1 110 ? -12.199 -2.870 11.539 1.00 85.12 110 GLY A CA 1
ATOM 856 C C . GLY A 1 110 ? -11.262 -3.489 10.511 1.00 85.12 110 GLY A C 1
ATOM 857 O O . GLY A 1 110 ? -10.830 -2.805 9.589 1.00 85.12 110 GLY A O 1
ATOM 858 N N . ARG A 1 111 ? -11.027 -4.801 10.601 1.00 83.56 111 ARG A N 1
ATOM 859 C CA . ARG A 1 111 ? -10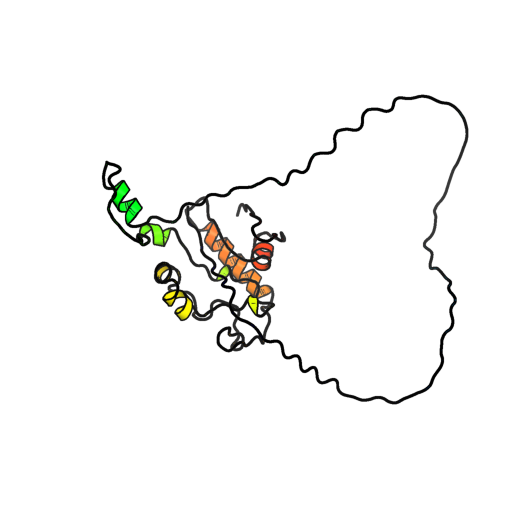.245 -5.544 9.606 1.00 83.56 111 ARG A CA 1
ATOM 860 C C . ARG A 1 111 ? -10.917 -5.552 8.236 1.00 83.56 111 ARG A C 1
ATOM 862 O O . ARG A 1 111 ? -10.229 -5.354 7.250 1.00 83.56 111 ARG A O 1
ATOM 869 N N . ARG A 1 112 ? -12.250 -5.659 8.157 1.00 82.94 112 ARG A N 1
ATOM 870 C CA . ARG A 1 112 ? -12.989 -5.514 6.882 1.00 82.94 112 ARG A CA 1
ATOM 871 C C . ARG A 1 112 ? -12.972 -4.096 6.312 1.00 82.94 112 ARG A C 1
ATOM 873 O O . ARG A 1 112 ? -13.170 -3.928 5.118 1.00 82.94 112 ARG A O 1
ATOM 880 N N . GLN A 1 113 ? -12.758 -3.079 7.145 1.00 84.75 113 GLN A N 1
ATOM 881 C CA . GLN A 1 113 ? -12.616 -1.696 6.685 1.00 84.75 113 GLN A CA 1
ATOM 882 C C . GLN A 1 113 ? -11.237 -1.429 6.068 1.00 84.75 113 GLN A C 1
ATOM 884 O O . GLN A 1 113 ? -11.048 -0.382 5.463 1.00 84.75 113 GLN A O 1
ATOM 889 N N . VAL A 1 114 ? -10.273 -2.335 6.208 1.00 87.88 114 VAL A N 1
ATOM 890 C CA . VAL A 1 114 ? -8.934 -2.192 5.634 1.00 87.88 114 VAL A CA 1
ATOM 891 C C . VAL A 1 114 ? -8.742 -3.265 4.572 1.00 87.88 114 VAL A C 1
ATOM 893 O O . VAL A 1 114 ? -8.990 -4.442 4.809 1.00 87.88 114 VAL A O 1
ATOM 896 N N . ALA A 1 115 ? -8.261 -2.867 3.399 1.00 89.38 115 ALA A N 1
ATOM 897 C CA . ALA A 1 115 ? -7.883 -3.796 2.344 1.00 89.38 115 ALA A CA 1
ATOM 898 C C . ALA A 1 115 ? -6.433 -3.540 1.937 1.00 89.38 115 ALA A C 1
ATOM 900 O O . ALA A 1 115 ? -6.035 -2.391 1.740 1.00 89.38 115 ALA A O 1
ATOM 901 N N . VAL A 1 116 ? -5.652 -4.611 1.783 1.00 91.81 116 VAL A N 1
ATOM 902 C CA . VAL A 1 116 ? -4.327 -4.548 1.160 1.00 91.81 116 VAL A CA 1
ATOM 903 C C . VAL A 1 116 ? -4.480 -5.004 -0.286 1.00 91.81 116 VAL A C 1
ATOM 905 O O . VAL A 1 116 ? -4.990 -6.090 -0.559 1.00 91.81 116 VAL A O 1
ATOM 908 N N . ARG A 1 117 ? -4.088 -4.145 -1.229 1.00 93.31 117 ARG A N 1
ATOM 909 C CA . ARG A 1 117 ? -4.214 -4.399 -2.669 1.00 93.31 117 ARG A CA 1
ATOM 910 C C . ARG A 1 117 ? -2.847 -4.314 -3.321 1.00 93.31 117 ARG A C 1
ATOM 912 O O . ARG A 1 117 ? -2.253 -3.241 -3.374 1.00 93.31 117 ARG A O 1
ATOM 919 N N . HIS A 1 118 ? -2.363 -5.432 -3.851 1.00 93.19 118 HIS A N 1
ATOM 920 C CA . HIS A 1 118 ? -1.081 -5.447 -4.552 1.00 93.19 118 HIS A CA 1
ATOM 921 C C . HIS A 1 118 ? -1.130 -4.713 -5.897 1.00 93.19 118 HIS A C 1
ATOM 923 O O . HIS A 1 118 ? -0.093 -4.354 -6.439 1.00 93.19 118 HIS A O 1
ATOM 929 N N . GLU A 1 119 ? -2.314 -4.433 -6.444 1.00 94.25 119 GLU A N 1
ATOM 930 C CA . GLU A 1 119 ? -2.429 -3.617 -7.653 1.00 94.25 119 GLU A CA 1
ATOM 931 C C . GLU A 1 119 ? -1.978 -2.170 -7.457 1.00 94.25 119 GLU A C 1
ATOM 933 O O . GLU A 1 119 ? -1.670 -1.508 -8.446 1.00 94.25 119 GLU A O 1
ATOM 938 N N . LEU A 1 120 ? -1.897 -1.703 -6.207 1.00 93.06 120 LEU A N 1
ATOM 939 C CA . LEU A 1 120 ? -1.393 -0.379 -5.848 1.00 93.06 120 LEU A CA 1
ATOM 940 C C . LEU A 1 120 ? 0.142 -0.294 -5.805 1.00 93.06 120 LEU A C 1
ATOM 942 O O . LEU A 1 120 ? 0.669 0.770 -5.482 1.00 93.06 120 LEU A O 1
ATOM 946 N N . THR A 1 121 ? 0.873 -1.370 -6.134 1.00 93.56 121 THR A N 1
ATOM 947 C CA . THR A 1 121 ? 2.343 -1.321 -6.227 1.00 93.56 121 THR A CA 1
ATOM 948 C C . THR A 1 121 ? 2.809 -0.216 -7.163 1.00 93.56 121 THR A C 1
ATOM 950 O O . THR A 1 121 ? 2.201 0.024 -8.214 1.00 93.56 121 THR A O 1
ATOM 953 N N . GLU A 1 122 ? 3.919 0.430 -6.805 1.00 94.94 122 GLU A N 1
ATOM 954 C CA . GLU A 1 122 ? 4.560 1.395 -7.695 1.00 94.94 122 GLU A CA 1
ATOM 955 C C . GLU A 1 122 ? 4.988 0.721 -9.007 1.00 94.94 122 GLU A C 1
ATOM 957 O O . GLU A 1 122 ? 5.182 -0.497 -9.080 1.00 94.94 122 GLU A O 1
ATOM 962 N N . HIS A 1 123 ? 5.073 1.514 -10.073 1.00 96.00 123 HIS A N 1
ATOM 963 C CA . HIS A 1 123 ? 5.653 1.079 -11.334 1.00 96.00 123 HIS A CA 1
ATOM 964 C C . HIS A 1 123 ? 7.123 0.734 -11.110 1.00 96.00 123 HIS A C 1
ATOM 966 O O . HIS A 1 123 ? 7.922 1.622 -10.835 1.00 96.00 123 HIS A O 1
ATOM 972 N N . LEU A 1 124 ? 7.481 -0.544 -11.241 1.00 95.19 124 LEU A N 1
ATOM 973 C CA . LEU A 1 124 ? 8.816 -1.007 -10.874 1.00 95.19 124 LEU A CA 1
ATOM 974 C C . LEU A 1 124 ? 9.857 -0.601 -11.924 1.00 95.19 124 LEU A C 1
ATOM 976 O O . LEU A 1 124 ? 10.108 -1.331 -12.885 1.00 95.19 124 LEU A O 1
ATOM 980 N N . VAL A 1 125 ? 10.468 0.568 -11.740 1.00 94.75 125 VAL A N 1
ATOM 981 C CA . VAL A 1 125 ? 11.487 1.141 -12.638 1.00 94.75 125 VAL A CA 1
ATOM 982 C C . VAL A 1 125 ? 12.834 1.349 -11.946 1.00 94.75 125 VAL A C 1
ATOM 984 O O . VAL A 1 125 ? 13.856 1.489 -12.616 1.00 94.75 125 VAL A O 1
ATOM 987 N N . THR A 1 126 ? 12.848 1.328 -10.616 1.00 92.31 126 THR A N 1
ATOM 988 C CA . THR A 1 126 ? 14.020 1.485 -9.759 1.00 92.31 126 THR A CA 1
ATOM 989 C C . THR A 1 126 ? 14.044 0.437 -8.646 1.00 92.31 126 THR A C 1
ATOM 991 O O . THR A 1 126 ? 13.062 -0.252 -8.378 1.00 92.31 126 THR A O 1
ATOM 994 N N . THR A 1 127 ? 15.180 0.323 -7.958 1.00 91.44 127 THR A N 1
ATOM 995 C CA . THR A 1 127 ? 15.351 -0.582 -6.810 1.00 91.44 127 THR A CA 1
ATOM 996 C C . THR A 1 127 ? 14.424 -0.252 -5.641 1.00 91.44 127 THR A C 1
ATOM 998 O O . THR A 1 127 ? 14.054 -1.157 -4.900 1.00 91.44 127 THR A O 1
ATOM 1001 N N . GLY A 1 128 ? 14.043 1.021 -5.481 1.00 88.88 128 GLY A N 1
ATOM 1002 C CA . GLY A 1 128 ? 13.120 1.465 -4.431 1.00 88.88 128 GLY A CA 1
ATOM 1003 C C . GLY A 1 128 ? 11.684 0.979 -4.631 1.00 88.88 128 GLY A C 1
ATOM 1004 O O . GLY A 1 128 ? 10.900 0.997 -3.690 1.00 88.88 128 GLY A O 1
ATOM 1005 N N . ASP A 1 129 ? 11.356 0.494 -5.829 1.00 92.50 129 ASP A N 1
ATOM 1006 C CA . ASP A 1 129 ? 10.022 -0.007 -6.163 1.00 92.50 129 ASP A CA 1
ATOM 1007 C C . ASP A 1 129 ? 9.872 -1.515 -5.873 1.00 92.50 129 ASP A C 1
ATOM 1009 O O . ASP A 1 129 ? 8.800 -2.097 -6.062 1.00 92.50 129 ASP A O 1
ATOM 1013 N N . ILE A 1 130 ? 10.951 -2.183 -5.446 1.00 92.88 130 ILE A N 1
ATOM 1014 C CA . ILE A 1 130 ? 10.937 -3.609 -5.112 1.00 92.88 130 ILE A CA 1
ATOM 1015 C C . ILE A 1 130 ? 10.320 -3.790 -3.724 1.00 92.88 130 ILE A C 1
ATOM 1017 O O . ILE A 1 130 ? 10.863 -3.332 -2.721 1.00 92.88 130 ILE A O 1
ATOM 1021 N N . GLY A 1 131 ? 9.201 -4.511 -3.663 1.00 91.81 131 GLY A N 1
ATOM 1022 C CA . GLY A 1 131 ? 8.522 -4.814 -2.405 1.00 91.81 131 GLY A CA 1
ATOM 1023 C C . GLY A 1 131 ? 9.286 -5.798 -1.511 1.00 91.81 131 GLY A C 1
ATOM 1024 O O . GLY A 1 131 ? 10.203 -6.501 -1.943 1.00 91.81 131 GLY A O 1
ATOM 1025 N N . LEU A 1 132 ? 8.875 -5.878 -0.246 1.00 93.44 132 LEU A N 1
ATOM 1026 C CA . LEU A 1 132 ? 9.265 -6.952 0.675 1.00 93.44 132 LEU A CA 1
ATOM 1027 C C . LEU A 1 132 ? 8.288 -8.126 0.564 1.00 93.44 132 LEU A C 1
ATOM 1029 O O . LEU A 1 132 ? 7.109 -7.881 0.314 1.00 93.44 132 LEU A O 1
ATOM 1033 N N . PRO A 1 133 ? 8.717 -9.381 0.768 1.00 93.50 133 PRO A N 1
ATOM 1034 C CA . PRO A 1 133 ? 7.816 -10.525 0.649 1.00 93.50 133 PRO A CA 1
ATOM 1035 C C . PRO A 1 133 ? 6.619 -10.463 1.614 1.00 93.50 133 PRO A C 1
ATOM 1037 O O . PRO A 1 133 ? 6.728 -9.905 2.709 1.00 93.50 133 PRO A O 1
ATOM 1040 N N . ILE A 1 134 ? 5.475 -11.041 1.227 1.00 94.50 134 ILE A N 1
ATOM 1041 C CA . ILE A 1 134 ? 4.256 -11.016 2.061 1.00 94.50 134 ILE A CA 1
ATOM 1042 C C . ILE A 1 134 ? 4.481 -11.693 3.409 1.00 94.50 134 ILE A C 1
ATOM 1044 O O . ILE A 1 134 ? 4.019 -11.167 4.419 1.00 94.50 134 ILE A O 1
ATOM 1048 N N . SER A 1 135 ? 5.212 -12.807 3.456 1.00 93.88 135 SER A N 1
ATOM 1049 C CA . SER A 1 135 ? 5.568 -13.473 4.713 1.00 93.88 135 SER A CA 1
ATOM 1050 C C . SER A 1 135 ? 6.236 -12.519 5.714 1.00 93.88 135 SER A C 1
ATOM 1052 O O . SER A 1 135 ? 5.807 -12.436 6.866 1.00 93.88 135 SER A O 1
ATOM 1054 N N . TYR A 1 136 ? 7.206 -11.730 5.240 1.00 93.69 136 TYR A N 1
ATOM 1055 C CA . TYR A 1 136 ? 7.913 -10.720 6.024 1.00 93.69 136 TYR A CA 1
ATOM 1056 C C . TYR A 1 136 ? 6.967 -9.607 6.500 1.00 93.69 136 TYR A C 1
ATOM 1058 O O . TYR A 1 136 ? 6.948 -9.251 7.679 1.00 93.69 136 TYR A O 1
ATOM 1066 N N . LEU A 1 137 ? 6.137 -9.069 5.598 1.00 93.38 137 LEU A N 1
ATOM 1067 C CA . LEU A 1 137 ? 5.187 -8.004 5.936 1.00 93.38 137 LEU A CA 1
ATOM 1068 C C . LEU A 1 137 ? 4.116 -8.472 6.931 1.00 93.38 137 LEU A C 1
ATOM 1070 O O . LEU A 1 137 ? 3.773 -7.732 7.847 1.00 93.38 137 LEU A O 1
ATOM 1074 N N . ALA A 1 138 ? 3.615 -9.697 6.790 1.00 93.25 138 ALA A N 1
ATOM 1075 C CA . ALA A 1 138 ? 2.598 -10.263 7.670 1.00 93.25 138 ALA A CA 1
ATOM 1076 C C . ALA A 1 138 ? 3.127 -10.563 9.082 1.00 93.25 138 ALA A C 1
ATOM 1078 O O . ALA A 1 138 ? 2.356 -10.568 10.045 1.00 93.25 138 ALA A O 1
ATOM 1079 N N . GLU A 1 139 ? 4.423 -10.856 9.220 1.00 92.94 139 GLU A N 1
ATOM 1080 C CA . GLU A 1 139 ? 5.096 -10.955 10.519 1.00 92.94 139 GLU A CA 1
ATOM 1081 C C . GLU A 1 139 ? 5.236 -9.583 11.172 1.00 92.94 139 GLU A C 1
ATOM 1083 O O . GLU A 1 139 ? 4.829 -9.407 12.319 1.00 92.94 139 GLU A O 1
ATOM 1088 N N . LYS A 1 140 ? 5.729 -8.598 10.417 1.00 92.12 140 LYS A N 1
ATOM 1089 C CA . LYS A 1 140 ? 5.940 -7.237 10.915 1.00 92.12 140 LYS A CA 1
ATOM 1090 C C . LYS A 1 140 ? 4.635 -6.508 11.258 1.00 92.12 140 LYS A C 1
ATOM 1092 O O . LYS A 1 140 ? 4.588 -5.749 12.221 1.00 92.12 140 LYS A O 1
ATOM 1097 N N . PHE A 1 141 ? 3.575 -6.746 10.487 1.00 90.38 141 PHE A N 1
ATOM 1098 C CA . PHE A 1 141 ? 2.270 -6.096 10.619 1.00 90.38 141 PHE A CA 1
ATOM 1099 C C . PHE A 1 141 ? 1.170 -7.132 10.880 1.00 90.38 141 PHE A C 1
ATOM 1101 O O . PHE A 1 141 ? 0.264 -7.322 10.065 1.00 90.38 141 PHE A O 1
ATOM 1108 N N . ASP A 1 142 ? 1.239 -7.800 12.037 1.00 87.94 142 ASP A N 1
ATOM 1109 C CA . ASP A 1 142 ? 0.337 -8.896 12.425 1.00 87.94 142 ASP A CA 1
ATOM 1110 C C . ASP A 1 142 ? -1.158 -8.549 12.273 1.00 87.94 142 ASP A C 1
ATOM 1112 O O . ASP A 1 142 ? -1.949 -9.379 11.823 1.00 87.94 142 ASP A O 1
ATOM 1116 N N . GLN A 1 143 ? -1.542 -7.305 12.570 1.00 85.56 143 GLN A N 1
ATOM 1117 C CA . GLN A 1 143 ? -2.923 -6.819 12.493 1.00 85.56 143 GLN A CA 1
ATOM 1118 C C . GLN A 1 143 ? -3.473 -6.785 11.061 1.00 85.56 143 GLN A C 1
ATOM 1120 O O . GLN A 1 143 ? -4.690 -6.815 10.872 1.00 85.56 143 GLN A O 1
ATOM 1125 N N . LEU A 1 144 ? -2.592 -6.731 10.058 1.00 88.25 144 LEU A N 1
ATOM 1126 C CA . LEU A 1 144 ? -2.938 -6.727 8.637 1.00 88.25 144 LEU A CA 1
ATOM 1127 C C . LEU A 1 144 ? -2.746 -8.095 7.974 1.00 88.25 144 LEU A C 1
ATOM 1129 O O . LEU A 1 144 ? -3.083 -8.245 6.802 1.00 88.25 144 LEU A O 1
ATOM 1133 N N . ARG A 1 145 ? -2.264 -9.107 8.707 1.00 90.94 145 ARG A N 1
ATOM 1134 C CA . ARG A 1 145 ? -2.013 -10.457 8.178 1.00 90.94 145 ARG A CA 1
ATOM 1135 C C . ARG A 1 145 ? -3.219 -11.040 7.445 1.00 90.94 145 ARG A C 1
ATOM 1137 O O . ARG A 1 145 ? -3.061 -11.611 6.372 1.00 90.94 145 ARG A O 1
ATOM 1144 N N . GLU A 1 146 ? -4.418 -10.888 8.007 1.00 89.44 146 GLU A N 1
ATOM 1145 C CA . GLU A 1 146 ? -5.655 -11.363 7.374 1.00 89.44 146 GLU A CA 1
ATOM 1146 C C . GLU A 1 146 ? -5.929 -10.625 6.053 1.00 89.44 146 GLU A C 1
ATOM 1148 O O . GLU A 1 146 ? -6.249 -11.263 5.055 1.00 89.44 146 GLU A O 1
ATOM 1153 N N . ALA A 1 147 ? -5.720 -9.305 6.011 1.00 89.81 147 ALA A N 1
ATOM 1154 C CA . ALA A 1 147 ? -5.912 -8.489 4.809 1.00 89.81 147 ALA A CA 1
ATOM 1155 C C . ALA A 1 147 ? -4.856 -8.753 3.718 1.00 89.81 147 ALA A C 1
ATOM 1157 O O . ALA A 1 147 ? -5.102 -8.472 2.549 1.00 89.81 147 ALA A O 1
ATOM 1158 N N . MET A 1 148 ? -3.694 -9.295 4.093 1.00 93.12 148 MET A N 1
ATOM 1159 C CA . MET A 1 148 ? -2.647 -9.749 3.171 1.00 93.12 148 MET A CA 1
ATOM 1160 C C . MET A 1 148 ? -2.857 -11.195 2.693 1.00 93.12 148 MET A C 1
ATOM 1162 O O . MET A 1 148 ? -2.145 -11.658 1.801 1.00 93.12 148 MET A O 1
ATOM 1166 N N . SER A 1 149 ? -3.820 -11.922 3.270 1.00 89.94 149 SER A N 1
ATOM 1167 C CA . SER A 1 149 ? -4.111 -13.303 2.891 1.00 89.94 149 SER A CA 1
ATOM 1168 C C . SER A 1 149 ? -4.535 -13.389 1.423 1.00 89.94 149 SER A C 1
ATOM 1170 O O . SER A 1 149 ? -5.395 -12.639 0.962 1.00 89.94 149 SER A O 1
ATOM 1172 N N . GLY A 1 150 ? -3.921 -14.305 0.672 1.00 89.94 150 GLY A N 1
ATOM 1173 C CA . GLY A 1 150 ? -4.182 -14.491 -0.759 1.00 89.94 150 GLY A CA 1
ATOM 1174 C C . GLY A 1 150 ? -3.403 -13.555 -1.687 1.00 89.94 150 GLY A C 1
ATOM 1175 O O . GLY A 1 150 ? -3.508 -13.699 -2.905 1.00 89.94 150 GLY A O 1
ATOM 1176 N N . ILE A 1 151 ? -2.592 -12.637 -1.152 1.00 93.19 151 ILE A N 1
ATOM 1177 C CA . ILE A 1 151 ? -1.637 -11.875 -1.959 1.00 93.19 151 ILE A CA 1
ATOM 1178 C C . ILE A 1 151 ? -0.413 -12.763 -2.257 1.00 93.19 151 ILE A C 1
ATOM 1180 O O . ILE A 1 151 ? 0.085 -13.429 -1.345 1.00 93.19 151 ILE A O 1
ATOM 1184 N N . PRO A 1 152 ? 0.096 -12.799 -3.506 1.00 93.00 152 PRO A N 1
ATOM 1185 C CA . PRO A 1 152 ? 1.290 -13.572 -3.837 1.00 93.00 152 PRO A CA 1
ATOM 1186 C C . PRO A 1 152 ? 2.507 -13.140 -3.015 1.00 93.00 152 PRO A C 1
ATOM 1188 O O . PRO A 1 152 ? 2.714 -11.948 -2.806 1.00 93.00 152 PRO A O 1
ATOM 1191 N N . GLU A 1 153 ? 3.365 -14.093 -2.635 1.00 92.69 153 GLU A N 1
ATOM 1192 C CA . GLU A 1 153 ? 4.573 -13.819 -1.836 1.00 92.69 153 GLU A CA 1
ATOM 1193 C C . GLU A 1 153 ? 5.432 -12.699 -2.438 1.00 92.69 153 GLU A C 1
ATOM 1195 O O . GLU A 1 153 ? 5.901 -11.806 -1.733 1.00 92.69 153 GLU A O 1
ATOM 1200 N N . ARG A 1 154 ? 5.570 -12.714 -3.768 1.00 92.31 154 ARG A N 1
ATOM 1201 C CA . ARG A 1 154 ? 6.105 -11.611 -4.565 1.00 92.31 154 ARG A CA 1
ATOM 1202 C C . ARG A 1 154 ? 4.944 -10.909 -5.247 1.00 92.31 154 ARG A C 1
ATOM 1204 O O . ARG A 1 154 ? 4.422 -11.382 -6.252 1.00 92.31 154 ARG A O 1
ATOM 1211 N N . TRP A 1 155 ? 4.543 -9.788 -4.674 1.00 92.19 155 TRP A N 1
ATOM 1212 C CA . TRP A 1 155 ? 3.361 -9.031 -5.083 1.00 92.19 155 TRP A CA 1
ATOM 1213 C C . TRP A 1 155 ? 3.682 -7.871 -6.039 1.00 92.19 155 TRP A C 1
ATOM 1215 O O . TRP A 1 155 ? 2.775 -7.228 -6.565 1.00 92.19 155 TRP A O 1
ATOM 1225 N N . TRP A 1 156 ? 4.969 -7.634 -6.301 1.00 92.19 156 TRP A N 1
ATOM 1226 C CA . TRP A 1 156 ? 5.490 -6.704 -7.304 1.00 92.19 156 TRP A CA 1
ATOM 1227 C C . TRP A 1 156 ? 5.845 -7.428 -8.611 1.00 92.19 156 TRP A C 1
ATOM 1229 O O . TRP A 1 156 ? 5.829 -8.657 -8.696 1.00 92.19 156 TRP A O 1
ATOM 1239 N N . PHE A 1 157 ? 6.211 -6.668 -9.647 1.00 91.25 157 PHE A N 1
ATOM 1240 C CA . PHE A 1 157 ? 6.714 -7.241 -10.893 1.00 91.25 157 PHE A CA 1
ATOM 1241 C C . PHE A 1 157 ? 8.050 -7.976 -10.668 1.00 91.25 157 PHE A C 1
ATOM 1243 O O . PHE A 1 157 ? 9.120 -7.372 -10.573 1.00 91.25 157 PHE A O 1
ATOM 1250 N N . ALA A 1 158 ? 7.992 -9.303 -10.586 1.00 86.12 158 ALA A N 1
ATOM 1251 C CA . ALA A 1 158 ? 9.137 -10.135 -10.231 1.00 86.12 158 ALA A CA 1
ATOM 1252 C C . ALA A 1 158 ? 9.303 -11.323 -11.191 1.00 86.12 158 ALA A C 1
ATOM 1254 O O . ALA A 1 158 ? 9.083 -12.463 -10.784 1.00 86.12 158 ALA A O 1
ATOM 1255 N N . PRO A 1 159 ? 9.700 -11.103 -12.459 1.00 75.56 159 PRO A N 1
ATOM 1256 C CA . PRO A 1 159 ? 10.077 -12.191 -13.360 1.00 75.56 159 PRO A CA 1
ATOM 1257 C C . PRO A 1 159 ? 11.412 -12.801 -12.895 1.00 75.56 159 PRO A C 1
ATOM 1259 O O . PRO A 1 159 ? 12.459 -12.521 -13.463 1.00 75.56 159 PRO A O 1
ATOM 1262 N N . GLU A 1 160 ? 11.375 -13.554 -11.797 1.00 69.56 160 GLU A N 1
ATOM 1263 C CA . GLU A 1 160 ? 12.431 -14.387 -11.192 1.00 69.56 160 GLU A CA 1
ATOM 1264 C C . GLU A 1 160 ? 13.729 -13.693 -10.740 1.00 69.56 160 GLU A C 1
ATOM 1266 O O . GLU A 1 160 ? 14.572 -14.322 -10.105 1.00 69.56 160 GLU A O 1
ATOM 1271 N N . CYS A 1 161 ? 13.901 -12.394 -10.997 1.00 72.19 161 CYS A N 1
ATOM 1272 C CA . CYS A 1 161 ? 15.187 -11.724 -10.799 1.00 72.19 161 CYS A CA 1
ATOM 1273 C C . CYS A 1 161 ? 15.141 -10.394 -10.025 1.00 72.19 161 CYS A C 1
ATOM 1275 O O . CYS A 1 161 ? 16.206 -9.854 -9.732 1.00 72.19 161 CYS A O 1
ATOM 1277 N N . ASN A 1 162 ? 13.963 -9.887 -9.645 1.00 88.31 162 ASN A N 1
ATOM 1278 C CA . ASN A 1 162 ? 13.845 -8.715 -8.768 1.00 88.31 162 ASN A CA 1
ATOM 1279 C C . ASN A 1 162 ? 13.511 -9.148 -7.338 1.00 88.31 162 ASN A C 1
ATOM 1281 O O . ASN A 1 162 ? 12.446 -9.727 -7.104 1.00 88.31 162 ASN A O 1
ATOM 1285 N N . ASP A 1 163 ? 14.392 -8.854 -6.388 1.00 88.50 163 ASP A N 1
ATOM 1286 C CA . ASP A 1 163 ? 14.267 -9.313 -5.008 1.00 88.50 163 ASP A CA 1
ATOM 1287 C C . ASP A 1 163 ? 14.959 -8.343 -4.045 1.00 88.50 163 ASP A C 1
ATOM 1289 O O . ASP A 1 163 ? 16.140 -8.033 -4.198 1.00 88.50 163 ASP A O 1
ATOM 1293 N N . SER A 1 164 ? 14.208 -7.858 -3.057 1.00 88.19 164 SER A N 1
ATOM 1294 C CA . SER A 1 164 ? 14.678 -6.866 -2.086 1.00 88.19 164 SER A CA 1
ATOM 1295 C C . SER A 1 164 ? 15.659 -7.467 -1.082 1.00 88.19 164 SER A C 1
ATOM 1297 O O . SER A 1 164 ? 16.671 -6.843 -0.773 1.00 88.19 164 SER A O 1
ATOM 1299 N N . LEU A 1 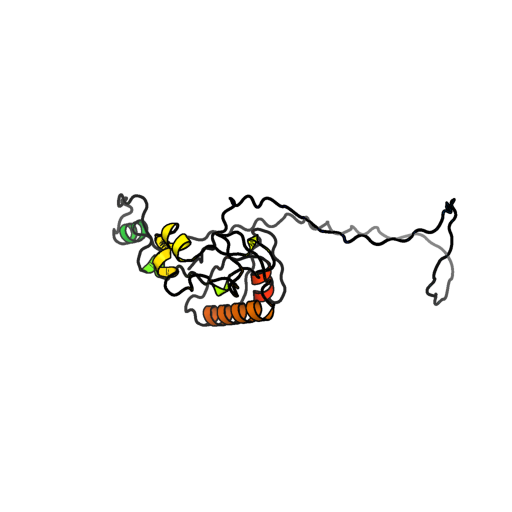165 ? 15.411 -8.699 -0.625 1.00 88.44 165 LEU A N 1
ATOM 1300 C CA . LEU A 1 165 ? 16.231 -9.364 0.393 1.00 88.44 165 LEU A CA 1
ATOM 1301 C C . LEU A 1 165 ? 17.647 -9.684 -0.105 1.00 88.44 165 LEU A C 1
ATOM 1303 O O . LEU A 1 165 ? 18.621 -9.505 0.618 1.00 88.44 165 LEU A O 1
ATOM 1307 N N . SER A 1 166 ? 17.770 -10.128 -1.353 1.00 89.81 166 SER A N 1
ATOM 1308 C CA . SER A 1 166 ? 19.042 -10.394 -2.034 1.00 89.81 166 SER A CA 1
ATOM 1309 C C . SER A 1 166 ? 19.570 -9.197 -2.826 1.00 89.81 166 SER A C 1
ATOM 1311 O O . SER A 1 166 ? 20.595 -9.327 -3.495 1.00 89.81 166 SER A O 1
ATOM 1313 N N . GLN A 1 167 ? 18.892 -8.046 -2.750 1.00 90.12 167 GLN A N 1
ATOM 1314 C CA . GLN A 1 167 ? 19.275 -6.788 -3.398 1.00 90.12 167 GLN A CA 1
ATOM 1315 C C . GLN A 1 167 ? 19.497 -6.914 -4.914 1.00 90.12 167 GLN A C 1
ATOM 1317 O O . GLN A 1 167 ? 20.440 -6.358 -5.479 1.00 90.12 167 GLN A O 1
ATOM 1322 N N . ARG A 1 168 ? 18.623 -7.656 -5.598 1.00 90.38 168 ARG A N 1
ATOM 1323 C CA . ARG A 1 168 ? 18.699 -7.867 -7.048 1.00 90.38 168 ARG A CA 1
ATOM 1324 C C . ARG A 1 168 ? 17.651 -7.040 -7.773 1.00 90.38 168 ARG A C 1
ATOM 1326 O O . ARG A 1 168 ? 16.464 -7.138 -7.471 1.00 90.38 168 ARG A O 1
ATOM 1333 N N . PHE A 1 169 ? 18.086 -6.290 -8.783 1.00 91.44 169 PHE A N 1
ATOM 1334 C CA . PHE A 1 169 ? 17.216 -5.563 -9.701 1.00 91.44 169 PHE A CA 1
ATOM 1335 C C . PHE A 1 169 ? 17.699 -5.758 -11.133 1.00 91.44 169 PHE A C 1
ATOM 1337 O O . PHE A 1 169 ? 18.734 -5.236 -11.532 1.00 91.44 169 PHE A O 1
ATOM 1344 N N . ASN A 1 170 ? 16.957 -6.554 -11.890 1.00 88.75 170 ASN A N 1
ATOM 1345 C CA . ASN A 1 170 ? 17.399 -7.050 -13.188 1.00 88.75 170 ASN A CA 1
ATOM 1346 C C . ASN A 1 170 ? 16.445 -6.665 -14.321 1.00 88.75 170 ASN A C 1
ATOM 1348 O O . ASN A 1 170 ? 16.857 -6.635 -15.480 1.00 88.75 170 ASN A O 1
ATOM 1352 N N . LYS A 1 171 ? 15.167 -6.396 -14.018 1.00 93.38 171 LYS A N 1
ATOM 1353 C CA . LYS A 1 171 ? 14.167 -6.055 -15.036 1.00 93.38 171 LYS A CA 1
ATOM 1354 C C . LYS A 1 171 ? 13.220 -4.964 -14.568 1.00 93.38 171 LYS A C 1
ATOM 1356 O O . LYS A 1 171 ? 12.634 -5.060 -13.497 1.00 93.38 171 LYS A O 1
ATOM 1361 N N . ILE A 1 172 ? 13.009 -3.979 -15.429 1.00 94.88 172 ILE A N 1
ATOM 1362 C CA . ILE A 1 172 ? 11.963 -2.969 -15.269 1.00 94.88 172 ILE A CA 1
ATOM 1363 C C . ILE A 1 172 ? 10.606 -3.580 -15.640 1.00 94.88 172 ILE A C 1
ATOM 1365 O O . ILE A 1 172 ? 10.513 -4.375 -16.579 1.00 94.88 172 ILE A O 1
ATOM 1369 N N . GLU A 1 173 ? 9.553 -3.195 -14.921 1.00 96.06 173 GLU A N 1
ATOM 1370 C CA . GLU A 1 173 ? 8.170 -3.542 -15.239 1.00 96.06 173 GLU A CA 1
ATOM 1371 C C . GLU A 1 173 ? 7.748 -2.913 -16.578 1.00 96.06 173 GLU A C 1
ATOM 1373 O O . GLU A 1 173 ? 7.758 -1.685 -16.730 1.00 96.06 173 GLU A O 1
ATOM 1378 N N . PRO A 1 174 ? 7.327 -3.718 -17.571 1.00 96.19 174 PRO A N 1
ATOM 1379 C CA . PRO A 1 174 ? 6.732 -3.190 -18.787 1.00 96.19 174 PRO A CA 1
ATOM 1380 C C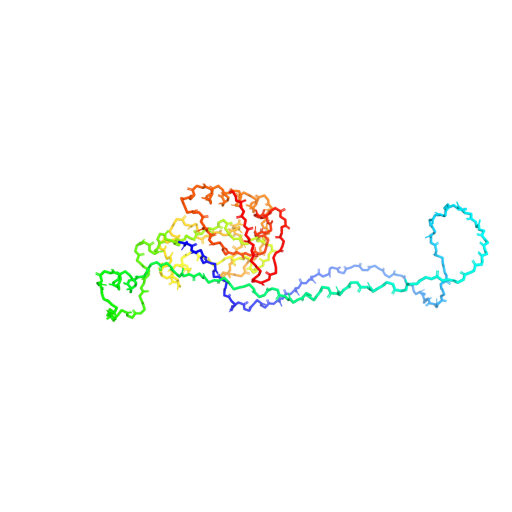 . PRO A 1 174 ? 5.470 -2.387 -18.468 1.00 96.19 174 PRO A C 1
ATOM 1382 O O . PRO A 1 174 ? 4.633 -2.826 -17.684 1.00 96.19 174 PRO A O 1
ATOM 1385 N N . LYS A 1 175 ? 5.269 -1.246 -19.140 1.00 96.06 175 LYS A N 1
ATOM 1386 C CA . LYS A 1 175 ? 4.119 -0.360 -18.880 1.00 96.06 175 LYS A CA 1
ATOM 1387 C C . LYS A 1 175 ? 2.762 -1.082 -18.931 1.00 96.06 175 LYS A C 1
ATOM 1389 O O . LYS A 1 175 ? 1.882 -0.771 -18.138 1.00 96.06 175 LYS A O 1
ATOM 1394 N N . ARG A 1 176 ? 2.603 -2.075 -19.814 1.00 97.19 176 ARG A N 1
ATOM 1395 C CA . ARG A 1 176 ? 1.370 -2.879 -19.912 1.00 97.19 176 ARG A CA 1
ATOM 1396 C C . ARG A 1 176 ? 0.994 -3.568 -18.593 1.00 97.19 176 ARG A C 1
ATOM 1398 O O . ARG A 1 176 ? -0.180 -3.623 -18.261 1.00 97.19 176 ARG A O 1
ATOM 1405 N N . ASN A 1 177 ? 1.979 -4.032 -17.820 1.00 96.25 177 ASN A N 1
ATOM 1406 C CA . ASN A 1 177 ? 1.747 -4.712 -16.548 1.00 96.25 177 ASN A CA 1
ATOM 1407 C C . ASN A 1 177 ? 1.177 -3.732 -15.513 1.00 96.25 177 ASN A C 1
ATOM 1409 O O . ASN A 1 177 ? 0.176 -4.037 -14.868 1.00 96.25 177 ASN A O 1
ATOM 1413 N N . LEU A 1 178 ? 1.736 -2.518 -15.434 1.00 96.69 178 LEU A N 1
ATOM 1414 C CA . LEU A 1 178 ? 1.170 -1.437 -14.622 1.00 96.69 178 LEU A CA 1
ATOM 1415 C C . LEU A 1 178 ? -0.273 -1.125 -15.048 1.00 96.69 178 LEU A C 1
ATOM 1417 O O . LEU A 1 178 ? -1.158 -1.010 -14.204 1.00 96.69 178 LEU A O 1
ATOM 1421 N N . GLN A 1 179 ? -0.521 -1.013 -16.354 1.00 97.38 179 GLN A N 1
ATOM 1422 C CA . GLN A 1 179 ? -1.845 -0.701 -16.900 1.00 97.38 179 GLN A CA 1
ATOM 1423 C C . GLN A 1 179 ? -2.888 -1.768 -16.561 1.00 97.38 179 GLN A C 1
ATOM 1425 O O . GLN A 1 179 ? -4.006 -1.436 -16.166 1.00 97.38 179 GLN A O 1
ATOM 1430 N N . GLU A 1 180 ? -2.520 -3.044 -16.658 1.00 96.94 180 GLU A N 1
ATOM 1431 C CA . GLU A 1 180 ? -3.368 -4.168 -16.262 1.00 96.94 180 GLU A CA 1
ATOM 1432 C C . GLU A 1 180 ? -3.701 -4.124 -14.764 1.00 96.94 180 GLU A C 1
ATOM 1434 O O . GLU A 1 180 ? -4.870 -4.282 -14.394 1.00 96.94 180 GLU A O 1
ATOM 1439 N N . ARG A 1 181 ? -2.709 -3.835 -13.905 1.00 95.69 181 ARG A N 1
ATOM 1440 C CA . ARG A 1 181 ? -2.915 -3.670 -12.455 1.00 95.69 181 ARG A CA 1
ATOM 1441 C C . ARG A 1 181 ? -3.848 -2.504 -12.148 1.00 95.69 181 ARG A C 1
ATOM 1443 O O . ARG A 1 181 ? -4.824 -2.682 -11.425 1.00 95.69 181 ARG A O 1
ATOM 1450 N N . VAL A 1 182 ? -3.613 -1.339 -12.748 1.00 96.56 182 VAL A N 1
ATOM 1451 C CA . VAL A 1 182 ? -4.467 -0.153 -12.581 1.00 96.56 182 VAL A CA 1
ATOM 1452 C C . VAL A 1 182 ? -5.898 -0.433 -13.039 1.00 96.56 182 VAL A C 1
ATOM 1454 O O . VAL A 1 182 ? -6.847 -0.092 -12.334 1.00 96.56 182 VAL A O 1
ATOM 1457 N N . ALA A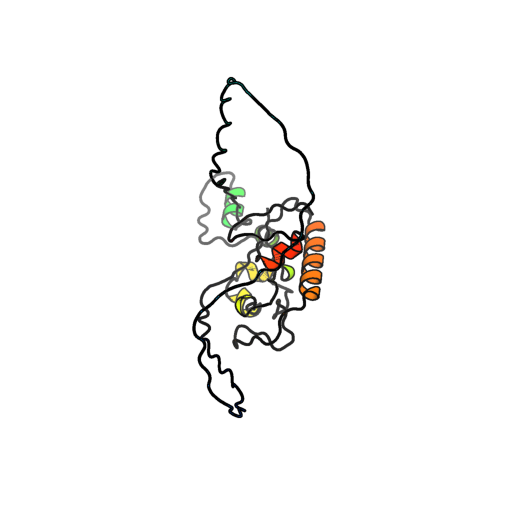 1 183 ? -6.083 -1.098 -14.181 1.00 96.75 183 ALA A N 1
ATOM 1458 C CA . ALA A 1 183 ? -7.409 -1.479 -14.662 1.00 96.75 183 ALA A CA 1
ATOM 1459 C C . ALA A 1 183 ? -8.111 -2.461 -13.707 1.00 96.75 183 ALA A C 1
ATOM 1461 O O . ALA A 1 183 ? -9.312 -2.331 -13.466 1.00 96.75 183 ALA A O 1
ATOM 1462 N N . SER A 1 184 ? -7.372 -3.420 -13.140 1.00 96.38 184 SER A N 1
ATOM 1463 C CA . SER A 1 184 ? -7.884 -4.330 -12.108 1.00 96.38 184 SER A CA 1
ATOM 1464 C C . SER A 1 184 ? -8.307 -3.580 -10.845 1.00 96.38 184 SER A C 1
ATOM 1466 O O . SER A 1 184 ? -9.424 -3.772 -10.365 1.00 96.38 184 SER A O 1
ATOM 1468 N N . PHE A 1 185 ? -7.476 -2.652 -10.362 1.00 95.69 185 PHE A N 1
ATOM 1469 C CA . PHE A 1 185 ? -7.792 -1.834 -9.194 1.00 95.69 185 PHE A CA 1
ATOM 1470 C C . PHE A 1 185 ? -9.043 -0.971 -9.406 1.00 95.69 185 PHE A C 1
ATOM 1472 O O . PHE A 1 185 ? -9.910 -0.933 -8.537 1.00 95.69 185 PHE A O 1
ATOM 1479 N N . ARG A 1 186 ? -9.194 -0.334 -10.575 1.00 95.44 186 ARG A N 1
ATOM 1480 C CA . ARG A 1 186 ? -10.399 0.454 -10.903 1.00 95.44 186 ARG A CA 1
ATOM 1481 C C . ARG A 1 186 ? -11.663 -0.399 -10.865 1.00 95.44 186 ARG A C 1
ATOM 1483 O O . ARG A 1 186 ? -12.636 0.003 -10.235 1.00 95.44 186 ARG A O 1
ATOM 1490 N N . ARG A 1 187 ? -11.627 -1.591 -11.474 1.00 95.75 187 ARG A N 1
ATOM 1491 C CA . ARG A 1 187 ? -12.747 -2.547 -11.422 1.00 95.75 187 ARG A CA 1
ATOM 1492 C C . ARG A 1 187 ? -13.079 -2.949 -9.988 1.00 95.75 187 ARG A C 1
ATOM 1494 O O . ARG A 1 187 ? -14.249 -3.036 -9.638 1.00 95.75 187 ARG A O 1
ATOM 1501 N N . TRP A 1 188 ? -12.060 -3.170 -9.160 1.00 94.06 188 TRP A N 1
ATOM 1502 C CA . TRP A 1 188 ? -12.256 -3.484 -7.749 1.00 94.06 188 TRP A CA 1
ATOM 1503 C C . TRP A 1 188 ? -12.918 -2.326 -6.991 1.00 94.06 188 TRP A C 1
ATOM 1505 O O . TRP A 1 188 ? -13.899 -2.568 -6.294 1.00 94.06 188 TRP A O 1
ATOM 1515 N N . VAL A 1 189 ? -12.448 -1.084 -7.172 1.00 92.44 189 VAL A N 1
ATOM 1516 C CA . VAL A 1 189 ? -13.041 0.119 -6.553 1.00 92.44 189 VAL A CA 1
ATOM 1517 C C . VAL A 1 189 ? -14.511 0.275 -6.942 1.00 92.44 189 VAL A C 1
ATOM 1519 O O . VAL A 1 189 ? -15.350 0.464 -6.070 1.00 92.44 189 VAL A O 1
ATOM 1522 N N . GLN A 1 190 ? -14.838 0.130 -8.227 1.00 92.19 190 GLN A N 1
ATOM 1523 C CA . GLN A 1 190 ? -16.215 0.246 -8.730 1.00 92.19 190 GLN A CA 1
ATOM 1524 C C . GLN A 1 190 ? -17.154 -0.851 -8.202 1.00 92.19 190 GLN A C 1
ATOM 1526 O O . GLN A 1 190 ? -18.369 -0.673 -8.205 1.00 92.19 190 GLN A O 1
ATOM 1531 N N . ALA A 1 191 ? -16.607 -1.985 -7.760 1.00 91.31 191 ALA A N 1
ATOM 1532 C CA . ALA A 1 191 ? -17.375 -3.082 -7.178 1.00 91.31 191 ALA A CA 1
ATOM 1533 C C . ALA A 1 191 ? -17.604 -2.937 -5.662 1.00 91.31 191 ALA A C 1
ATOM 1535 O O . ALA A 1 191 ? -18.328 -3.748 -5.082 1.00 91.31 191 ALA A O 1
ATOM 1536 N N . GLN A 1 192 ? -16.977 -1.953 -5.009 1.00 86.62 192 GLN A N 1
ATOM 1537 C CA . GLN A 1 192 ? -17.144 -1.732 -3.575 1.00 86.62 192 GLN A CA 1
ATOM 1538 C C . GLN A 1 192 ? -18.504 -1.092 -3.269 1.00 86.62 192 GLN A C 1
ATOM 1540 O O . GLN A 1 192 ? -19.040 -0.314 -4.055 1.00 86.62 192 GLN A O 1
ATOM 1545 N N . GLN A 1 193 ? -19.068 -1.414 -2.103 1.00 82.62 193 GLN A N 1
ATOM 1546 C CA . GLN A 1 193 ? -20.319 -0.798 -1.635 1.00 82.62 193 GLN A CA 1
ATOM 1547 C C . GLN A 1 193 ? -20.059 0.566 -0.974 1.00 82.62 193 GLN A C 1
ATOM 1549 O O . GLN A 1 193 ? -20.969 1.370 -0.767 1.00 82.62 193 GLN A O 1
ATOM 1554 N N . GLU A 1 194 ? -18.806 0.825 -0.615 1.00 83.56 194 GLU A N 1
ATOM 1555 C CA . GLU A 1 194 ? -18.322 2.034 0.019 1.00 83.56 194 GLU A CA 1
ATOM 1556 C C . GLU A 1 194 ? -18.291 3.204 -0.967 1.00 83.56 194 GLU A C 1
ATOM 1558 O O . GLU A 1 194 ? -17.637 3.157 -2.002 1.00 83.56 194 GLU A O 1
ATOM 1563 N N . GLN A 1 195 ? -18.924 4.316 -0.590 1.00 79.56 195 GLN A N 1
ATOM 1564 C CA . GLN A 1 195 ? -18.928 5.533 -1.412 1.00 79.56 195 GLN A CA 1
ATOM 1565 C C . GLN A 1 195 ? -17.605 6.313 -1.355 1.00 79.56 195 GLN A C 1
ATOM 1567 O O . GLN A 1 195 ? -17.352 7.168 -2.197 1.00 79.56 195 GLN A O 1
ATOM 1572 N N . VAL A 1 196 ? -16.776 6.057 -0.336 1.00 86.25 196 VAL A N 1
ATOM 1573 C CA . VAL A 1 196 ? -15.511 6.763 -0.108 1.00 86.25 196 VAL A CA 1
ATOM 1574 C C . VAL A 1 196 ? -14.429 5.759 0.264 1.00 86.25 196 VAL A C 1
ATOM 1576 O O . VAL A 1 196 ? -14.491 5.128 1.326 1.00 86.25 196 VAL A O 1
ATOM 1579 N N . ILE A 1 197 ? -13.418 5.664 -0.597 1.00 89.50 197 ILE A N 1
ATOM 1580 C CA . ILE A 1 197 ? -12.233 4.825 -0.424 1.00 89.50 197 ILE A CA 1
ATOM 1581 C C . ILE A 1 197 ? -11.012 5.735 -0.376 1.00 89.50 197 ILE A C 1
ATOM 1583 O O . ILE A 1 197 ? -10.827 6.570 -1.261 1.00 89.50 197 ILE A O 1
ATOM 1587 N N . VAL A 1 198 ? -10.165 5.556 0.638 1.00 91.00 198 VAL A N 1
ATOM 1588 C CA . VAL A 1 198 ? -8.856 6.211 0.685 1.00 91.00 198 VAL A CA 1
ATOM 1589 C C . VAL A 1 198 ? -7.790 5.201 0.286 1.00 91.00 198 VAL A C 1
ATOM 1591 O O . VAL A 1 198 ? -7.574 4.200 0.973 1.00 91.00 198 VAL A O 1
ATOM 1594 N N . ALA A 1 199 ? -7.120 5.482 -0.827 1.00 91.75 199 ALA A N 1
ATOM 1595 C CA . ALA A 1 199 ? -6.004 4.695 -1.326 1.00 91.75 199 ALA A CA 1
ATOM 1596 C C . ALA A 1 199 ? -4.684 5.437 -1.104 1.00 91.75 199 ALA A C 1
ATOM 1598 O O . ALA A 1 199 ? -4.605 6.654 -1.265 1.00 91.75 199 ALA A O 1
ATOM 1599 N N . TYR A 1 200 ? -3.650 4.675 -0.770 1.00 90.69 200 TYR A N 1
ATOM 1600 C CA . TYR A 1 200 ? -2.289 5.157 -0.580 1.00 90.69 200 TYR A CA 1
ATOM 1601 C C . TYR A 1 200 ? -1.407 4.446 -1.599 1.00 90.69 200 TYR A C 1
ATOM 1603 O O . TYR A 1 200 ? -1.581 3.255 -1.855 1.00 90.69 200 TYR A O 1
ATO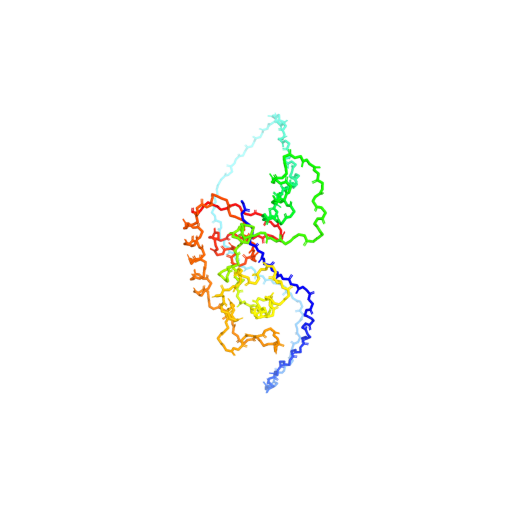M 1611 N N . GLY A 1 201 ? -0.491 5.183 -2.211 1.00 89.81 201 GLY A N 1
ATOM 1612 C CA . GLY A 1 201 ? 0.381 4.656 -3.248 1.00 89.81 201 GLY A CA 1
ATOM 1613 C C . GLY A 1 201 ? 1.375 5.706 -3.715 1.00 89.81 201 GLY A C 1
ATOM 1614 O O . GLY A 1 201 ? 1.415 6.822 -3.195 1.00 89.81 201 GLY A O 1
ATOM 1615 N N . HIS A 1 202 ? 2.172 5.340 -4.709 1.00 91.88 202 HIS A N 1
ATOM 1616 C CA . HIS A 1 202 ? 3.255 6.178 -5.205 1.00 91.88 202 HIS A CA 1
ATOM 1617 C C . HIS A 1 202 ? 2.904 6.858 -6.542 1.00 91.88 202 HIS A C 1
ATOM 1619 O O . HIS A 1 202 ? 1.868 6.594 -7.162 1.00 91.88 202 HIS A O 1
ATOM 1625 N N . SER A 1 203 ? 3.748 7.807 -6.953 1.00 91.19 203 SER A N 1
ATOM 1626 C CA . SER A 1 203 ? 3.435 8.795 -7.991 1.00 91.19 203 SER A CA 1
ATOM 1627 C C . SER A 1 203 ? 3.163 8.174 -9.363 1.00 91.19 203 SER A C 1
ATOM 1629 O O . SER A 1 203 ? 2.266 8.650 -10.059 1.00 91.19 203 SER A O 1
ATOM 1631 N N . SER A 1 204 ? 3.889 7.130 -9.784 1.00 93.56 204 SER A N 1
ATOM 1632 C CA . SER A 1 204 ? 3.718 6.587 -11.144 1.00 93.56 204 SER A CA 1
ATOM 1633 C C . SER A 1 204 ? 2.455 5.738 -11.264 1.00 93.56 204 SER A C 1
ATOM 1635 O O . SER A 1 204 ? 1.726 5.887 -12.248 1.00 93.56 204 SER A O 1
ATOM 1637 N N . MET A 1 205 ? 2.144 4.934 -10.246 1.00 94.25 205 MET A N 1
ATOM 1638 C CA . MET A 1 205 ? 0.870 4.224 -10.130 1.00 94.25 205 MET A CA 1
ATOM 1639 C C . MET A 1 205 ? -0.308 5.204 -10.094 1.00 94.25 205 MET A C 1
ATOM 1641 O O . MET A 1 205 ? -1.234 5.072 -10.894 1.00 94.25 205 MET A O 1
ATOM 1645 N N . ILE A 1 206 ? -0.246 6.250 -9.260 1.00 94.94 206 ILE A N 1
ATOM 1646 C CA . ILE A 1 206 ? -1.311 7.263 -9.185 1.00 94.94 206 ILE A CA 1
ATOM 1647 C C . ILE A 1 206 ? -1.441 8.042 -10.500 1.00 94.94 206 ILE A C 1
ATOM 1649 O O . ILE A 1 206 ? -2.553 8.359 -10.928 1.00 94.94 206 ILE A O 1
ATOM 1653 N N . ARG A 1 207 ? -0.329 8.324 -11.186 1.00 95.62 207 ARG A N 1
ATOM 1654 C CA . ARG A 1 207 ? -0.348 8.957 -12.508 1.00 95.62 207 ARG A CA 1
ATOM 1655 C C . ARG A 1 207 ? -1.094 8.107 -13.523 1.00 95.62 207 ARG A C 1
ATOM 1657 O O . ARG A 1 207 ? -1.907 8.650 -14.263 1.00 95.62 207 ARG A O 1
ATOM 1664 N N . GLU A 1 208 ? -0.835 6.805 -13.566 1.00 96.88 208 GLU A N 1
ATOM 1665 C CA . GLU A 1 208 ? -1.550 5.913 -14.481 1.00 96.88 208 GLU A CA 1
ATOM 1666 C C . GLU A 1 208 ? -3.032 5.780 -14.078 1.00 96.88 208 GLU A C 1
ATOM 1668 O O . GLU A 1 208 ? -3.909 5.888 -14.933 1.00 96.88 208 GLU A O 1
ATOM 1673 N N . LEU A 1 209 ? -3.336 5.662 -12.778 1.00 95.50 209 LEU A N 1
ATOM 1674 C CA . LEU A 1 209 ? -4.708 5.593 -12.254 1.00 95.50 209 LEU A CA 1
ATOM 1675 C C . LEU A 1 209 ? -5.544 6.839 -12.586 1.00 95.50 209 LEU A C 1
ATOM 1677 O O . LEU A 1 209 ? -6.707 6.723 -12.973 1.00 95.50 209 LEU A O 1
ATOM 1681 N N . SER A 1 210 ? -4.946 8.020 -12.452 1.00 94.69 210 SER A N 1
ATOM 1682 C CA . SER A 1 210 ? -5.596 9.317 -12.673 1.00 94.69 210 SER A CA 1
ATOM 1683 C C . SER A 1 210 ? -5.657 9.755 -14.138 1.00 94.69 210 SER A C 1
ATOM 1685 O O . SER A 1 210 ? -6.220 10.806 -14.429 1.00 94.69 210 SER A O 1
ATOM 1687 N N . GLY A 1 211 ? -5.072 8.989 -15.065 1.00 93.69 211 GLY A N 1
ATOM 1688 C CA . GLY A 1 211 ? -5.003 9.370 -16.478 1.00 93.69 211 GLY A CA 1
ATOM 1689 C C . GLY A 1 211 ? -3.967 10.456 -16.791 1.00 93.69 211 GLY A C 1
ATOM 1690 O O . GLY A 1 211 ? -4.082 11.127 -17.812 1.00 93.69 211 GLY A O 1
ATOM 1691 N N . GLY A 1 212 ? -2.948 10.632 -15.943 1.00 93.00 212 GLY A N 1
ATOM 1692 C CA . GLY A 1 212 ? -1.775 11.457 -16.253 1.00 93.00 212 GLY A CA 1
ATOM 1693 C C . GLY A 1 212 ? -1.336 12.440 -15.167 1.00 93.00 212 GLY A C 1
ATOM 1694 O O . GLY A 1 212 ? -0.294 13.079 -15.336 1.00 93.00 212 GLY A O 1
ATOM 1695 N N . LYS A 1 213 ? -2.051 12.561 -14.040 1.00 91.81 213 LYS A N 1
ATOM 1696 C CA . LYS A 1 213 ? -1.687 13.525 -12.991 1.00 91.81 213 LYS A CA 1
ATOM 1697 C C . LYS A 1 213 ? -0.513 13.015 -12.149 1.00 91.81 213 LYS A C 1
ATOM 1699 O O . LYS A 1 213 ? -0.607 11.982 -11.496 1.00 91.81 213 LYS A O 1
ATOM 1704 N N . ARG A 1 214 ? 0.590 13.767 -12.111 1.00 89.50 214 ARG A N 1
ATOM 1705 C CA . ARG A 1 214 ? 1.682 13.539 -11.148 1.00 89.50 214 ARG A CA 1
ATOM 1706 C C . ARG A 1 214 ? 1.388 14.282 -9.857 1.00 89.50 214 ARG A C 1
ATOM 1708 O O . ARG A 1 214 ? 1.045 15.459 -9.906 1.00 89.50 214 ARG A O 1
ATOM 1715 N N . LEU A 1 215 ? 1.567 13.595 -8.738 1.00 90.19 215 LEU A N 1
ATOM 1716 C CA . LEU A 1 215 ? 1.437 14.179 -7.409 1.00 90.19 215 LEU A CA 1
ATOM 1717 C C . LEU A 1 215 ? 2.809 14.508 -6.828 1.00 90.19 215 LEU A C 1
ATOM 1719 O O . LEU A 1 215 ? 3.768 13.754 -7.035 1.00 90.19 215 LEU A O 1
ATOM 1723 N N . LYS A 1 216 ? 2.887 15.621 -6.096 1.00 91.88 216 LYS A N 1
ATOM 1724 C CA . LYS A 1 216 ? 3.982 15.885 -5.153 1.00 91.88 216 LYS A CA 1
ATOM 1725 C C . LYS A 1 216 ? 3.851 14.963 -3.935 1.00 91.88 216 LYS A C 1
ATOM 1727 O O . LYS A 1 216 ? 2.781 14.414 -3.674 1.00 91.88 216 LYS A O 1
ATOM 1732 N N . ASN A 1 217 ? 4.929 14.819 -3.165 1.00 89.50 217 ASN A N 1
ATOM 1733 C CA . ASN A 1 217 ? 4.880 14.081 -1.901 1.00 89.50 217 ASN A CA 1
ATOM 1734 C C . ASN A 1 217 ? 3.786 14.667 -0.998 1.00 89.50 217 ASN A C 1
ATOM 1736 O O . ASN A 1 217 ? 3.718 15.884 -0.823 1.00 89.50 217 ASN A O 1
ATOM 1740 N N . CYS A 1 218 ? 2.939 13.790 -0.456 1.00 87.50 218 CYS A N 1
ATOM 1741 C CA . CYS A 1 218 ? 1.783 14.132 0.378 1.00 87.50 218 CYS A CA 1
ATOM 1742 C C . CYS A 1 218 ? 0.693 14.984 -0.303 1.00 87.50 218 CYS A C 1
ATOM 1744 O O . CYS A 1 218 ? -0.223 15.439 0.378 1.00 87.50 218 CYS A O 1
ATOM 1746 N N . GLU A 1 219 ? 0.748 15.202 -1.621 1.00 90.69 219 GLU A N 1
ATOM 1747 C CA . GLU A 1 219 ? -0.371 15.814 -2.341 1.00 90.69 219 GLU A CA 1
ATOM 1748 C C . GLU A 1 219 ? -1.544 14.832 -2.412 1.00 90.69 219 GLU A C 1
ATOM 1750 O O . GLU A 1 219 ? -1.361 13.631 -2.617 1.00 90.69 219 GLU A O 1
ATOM 1755 N N . ILE A 1 220 ? -2.760 15.355 -2.267 1.00 90.81 220 ILE A N 1
ATOM 1756 C CA . ILE A 1 220 ? -3.982 14.558 -2.273 1.00 90.81 220 ILE A CA 1
ATOM 1757 C C . ILE A 1 220 ? -4.731 14.771 -3.582 1.00 90.81 220 ILE A C 1
ATOM 1759 O O . ILE A 1 220 ? -4.854 15.881 -4.100 1.00 90.81 220 ILE A O 1
ATOM 1763 N N . LEU A 1 221 ? -5.233 13.667 -4.126 1.00 91.19 221 LEU A N 1
ATOM 1764 C CA . LEU A 1 221 ? -6.038 13.640 -5.333 1.00 91.19 221 LEU A CA 1
ATOM 1765 C C . LEU A 1 221 ? -7.376 12.982 -5.033 1.00 91.19 221 LEU A C 1
ATOM 1767 O O . LEU A 1 221 ? -7.423 11.845 -4.573 1.00 91.19 221 LEU A O 1
ATOM 1771 N N . THR A 1 222 ? -8.454 13.690 -5.351 1.00 92.81 222 THR A N 1
ATOM 1772 C CA . THR A 1 222 ? -9.799 13.117 -5.366 1.00 92.81 222 THR A CA 1
ATOM 1773 C C . THR A 1 222 ? -10.113 12.654 -6.783 1.00 92.81 222 THR A C 1
ATOM 1775 O O . THR A 1 222 ? -9.997 13.434 -7.728 1.00 92.81 222 THR A O 1
ATOM 1778 N N . LEU A 1 223 ? -10.479 11.380 -6.928 1.00 89.38 223 LEU A N 1
ATOM 1779 C CA . LEU A 1 223 ? -10.930 10.789 -8.186 1.00 89.38 223 LEU A CA 1
ATOM 1780 C C . LEU A 1 223 ? -12.392 10.367 -8.056 1.00 89.38 223 LEU A C 1
ATOM 1782 O O . LEU A 1 223 ? -12.798 9.837 -7.024 1.00 89.38 223 LEU A O 1
ATOM 1786 N N . HIS A 1 224 ? -13.146 10.556 -9.133 1.00 88.44 224 HIS A N 1
ATOM 1787 C CA . HIS A 1 224 ? -14.486 10.005 -9.305 1.00 88.44 224 HIS A CA 1
ATOM 1788 C C . HIS A 1 224 ? -14.381 8.922 -10.384 1.00 88.44 224 HIS A C 1
ATOM 1790 O O . HIS A 1 224 ? -13.980 9.225 -11.511 1.00 88.44 224 HIS A O 1
ATOM 1796 N N . LEU A 1 225 ? -14.619 7.663 -10.003 1.00 83.38 225 LEU A N 1
ATOM 1797 C CA . LEU A 1 225 ? -14.404 6.467 -10.828 1.00 83.38 225 LEU A CA 1
ATOM 1798 C C . LEU A 1 225 ? -15.713 5.759 -11.164 1.00 83.38 225 LEU A C 1
ATOM 1800 O O . LEU A 1 225 ? -16.662 5.872 -10.363 1.00 83.38 225 LEU A O 1
#